Protein AF-A0A3M1HSE3-F1 (afdb_monomer)

Solvent-accessible surface area (backbone atoms only — not comparable to full-atom values): 11347 Å² total; per-residue (Å²): 132,64,70,66,58,54,51,48,32,52,45,25,21,43,45,13,26,46,19,7,50,55,23,31,58,69,16,86,52,44,56,73,68,50,40,48,52,22,49,47,36,32,50,50,32,61,72,69,34,76,82,65,44,34,57,66,69,61,21,48,49,47,38,51,50,39,51,53,54,32,53,53,40,46,75,74,67,47,58,66,67,35,42,50,51,38,38,52,30,42,40,47,23,20,49,42,31,24,44,92,43,76,68,41,46,51,48,24,43,51,47,14,48,51,30,38,55,49,19,67,75,60,34,91,56,78,72,45,48,57,29,49,45,47,21,54,55,22,43,53,51,21,50,46,44,48,49,57,62,66,23,78,82,56,80,68,84,79,71,65,92,38,76,63,56,56,49,50,48,52,47,52,42,52,52,60,70,66,40,82,78,73,58,94,67,73,84,85,63,98,58,81,77,72,77,78,69,86,83,75,89,79,77,77,78,86,78,131

Mean predicted aligned error: 11.45 Å

pLDDT: mean 78.24, std 18.68, range [37.59, 97.56]

Radius of gyration: 20.2 Å; Cα contacts (8 Å, |Δi|>4): 233; chains: 1; bounding box: 47×35×69 Å

Secondary structure (DSSP, 8-state):
--HHHHHHHHHHHHHHHHHHHHHHHTSTTS-HHHHHHHHHHHHHHHHHGGGG-B-HHHHHHHHHHHHHHHHHHHHTT--HHHHHHHHHHHHHHHHHHB---HHHHHHHHHHHHHHHHHHHHH---GGGHHHHHHHHHHHHHHHHHHHHHHTTSS--------HHHHHHHHHHHHHHHHSTT-----S--SS------TT---------

Foldseek 3Di:
DDPVLLLLLLLLLLLLLLLLLVLLVQFPLEDPVLSVLLNCLSVVCNVVPQVLADEPVVLVVLLVVLVVVLVVCVVVPNDNLSSVSSSLSSNSSSLSRHGRDPVSSVVSLVSSVVSLVSSLVRDLDLCSLVSLLSNLVSSLSSVLSSLCVVCVVPDDDRDDCDVVSVVVSVVVSVCSVPPCSPDPDPDDDPDDPPPCPPDDDPPPDPDD

Structure (mmCIF, N/CA/C/O backbone):
data_AF-A0A3M1HSE3-F1
#
_entry.id   AF-A0A3M1HSE3-F1
#
loop_
_atom_site.group_PDB
_atom_site.id
_atom_site.type_symbol
_atom_site.label_atom_id
_atom_site.label_alt_id
_atom_site.label_comp_id
_atom_site.label_asym_id
_atom_site.label_entity_id
_atom_site.label_seq_id
_atom_site.pdbx_PDB_ins_code
_atom_site.Cartn_x
_atom_site.Cartn_y
_atom_site.Cartn_z
_atom_site.occupancy
_atom_site.B_iso_or_equiv
_atom_site.auth_seq_id
_atom_site.auth_comp_id
_atom_site.auth_asym_id
_atom_site.auth_atom_id
_atom_site.pdbx_PDB_model_num
ATOM 1 N N . MET A 1 1 ? 19.161 -0.015 -19.563 1.00 59.91 1 MET A N 1
ATOM 2 C CA . MET A 1 1 ? 17.862 -0.631 -19.191 1.00 59.91 1 MET A CA 1
ATOM 3 C C . MET A 1 1 ? 16.743 -0.009 -20.017 1.00 59.91 1 MET A C 1
ATOM 5 O O . MET A 1 1 ? 16.750 1.201 -20.200 1.00 59.91 1 MET A O 1
ATOM 9 N N . ASN A 1 2 ? 15.810 -0.807 -20.547 1.00 73.06 2 ASN A N 1
ATOM 10 C CA . ASN A 1 2 ? 14.717 -0.306 -21.389 1.00 73.06 2 ASN A CA 1
ATOM 11 C C . ASN A 1 2 ? 13.737 0.543 -20.552 1.00 73.06 2 ASN A C 1
ATOM 13 O O . ASN A 1 2 ? 13.121 0.030 -19.618 1.00 73.06 2 ASN A O 1
ATOM 17 N N . ALA A 1 3 ? 13.571 1.826 -20.893 1.00 73.12 3 ALA A N 1
ATOM 18 C CA . ALA A 1 3 ? 12.703 2.765 -20.171 1.00 73.12 3 ALA A CA 1
ATOM 19 C C . ALA A 1 3 ? 11.247 2.274 -20.046 1.00 73.12 3 ALA A C 1
ATOM 21 O O . ALA A 1 3 ? 10.577 2.540 -19.049 1.00 73.12 3 ALA A O 1
ATOM 22 N N . ARG A 1 4 ? 10.768 1.487 -21.020 1.00 77.94 4 ARG A N 1
ATOM 23 C CA . ARG A 1 4 ? 9.426 0.886 -20.977 1.00 77.94 4 ARG A CA 1
ATOM 24 C C . ARG A 1 4 ? 9.302 -0.212 -19.920 1.00 77.94 4 ARG A C 1
ATOM 26 O O . ARG A 1 4 ? 8.278 -0.282 -19.247 1.00 77.94 4 ARG A O 1
ATOM 33 N N . ALA A 1 5 ? 10.333 -1.042 -19.756 1.00 76.44 5 ALA A N 1
ATOM 34 C CA . ALA A 1 5 ? 10.350 -2.100 -18.744 1.00 76.44 5 ALA A CA 1
ATOM 35 C C . ALA A 1 5 ? 10.376 -1.501 -17.330 1.00 76.44 5 ALA A C 1
ATOM 37 O O . ALA A 1 5 ? 9.592 -1.897 -16.472 1.00 76.44 5 ALA A O 1
ATOM 38 N N . LEU A 1 6 ? 11.193 -0.463 -17.131 1.00 78.00 6 LEU A N 1
ATOM 39 C CA . LEU A 1 6 ? 11.246 0.323 -15.896 1.00 78.00 6 LEU A CA 1
ATOM 40 C C . LEU A 1 6 ? 9.884 0.895 -15.495 1.00 78.00 6 LEU A C 1
ATOM 42 O O . LEU A 1 6 ? 9.433 0.737 -14.362 1.00 78.00 6 LEU A O 1
ATOM 46 N N . GLN A 1 7 ? 9.197 1.521 -16.447 1.00 82.81 7 GLN A N 1
ATOM 47 C CA . GLN A 1 7 ? 7.880 2.096 -16.207 1.00 82.81 7 GLN A CA 1
ATOM 48 C C . GLN A 1 7 ? 6.813 1.021 -15.939 1.00 82.81 7 GLN A C 1
ATOM 50 O O . GLN A 1 7 ? 5.901 1.234 -15.138 1.00 82.81 7 GLN A O 1
ATOM 55 N N . ALA A 1 8 ? 6.918 -0.144 -16.584 1.00 84.69 8 ALA A N 1
ATOM 56 C CA . ALA A 1 8 ? 6.041 -1.280 -16.318 1.00 84.69 8 ALA A CA 1
ATOM 57 C C . ALA A 1 8 ? 6.244 -1.845 -14.899 1.00 84.69 8 ALA A C 1
ATOM 59 O O . ALA A 1 8 ? 5.258 -2.156 -14.225 1.00 84.69 8 ALA A O 1
ATOM 60 N N . ALA A 1 9 ? 7.489 -1.930 -14.418 1.00 84.56 9 ALA A N 1
ATOM 61 C CA . ALA A 1 9 ? 7.798 -2.354 -13.049 1.00 84.56 9 ALA A CA 1
ATOM 62 C C . ALA A 1 9 ? 7.220 -1.375 -12.025 1.00 84.56 9 ALA A C 1
ATOM 64 O O . ALA A 1 9 ? 6.533 -1.769 -11.083 1.00 84.56 9 ALA A O 1
ATOM 65 N N . GLU A 1 10 ? 7.410 -0.077 -12.257 1.00 87.88 10 GLU A N 1
ATOM 66 C CA . GLU A 1 10 ? 6.857 0.957 -11.390 1.00 87.88 10 GLU A CA 1
ATOM 67 C C . GLU A 1 10 ? 5.325 0.883 -11.312 1.00 87.88 10 GLU A C 1
ATOM 69 O O . GLU A 1 10 ? 4.766 0.826 -10.220 1.00 87.88 10 GLU A O 1
ATOM 74 N N . ARG A 1 11 ? 4.629 0.803 -12.450 1.00 90.06 11 ARG A N 1
ATOM 75 C CA . ARG A 1 11 ? 3.158 0.725 -12.465 1.00 90.06 11 ARG A CA 1
ATOM 76 C C . ARG A 1 11 ? 2.618 -0.553 -11.831 1.00 90.06 11 ARG A C 1
ATOM 78 O O . ARG A 1 11 ? 1.623 -0.501 -11.116 1.00 90.06 11 ARG A O 1
ATOM 85 N N . SER A 1 12 ? 3.245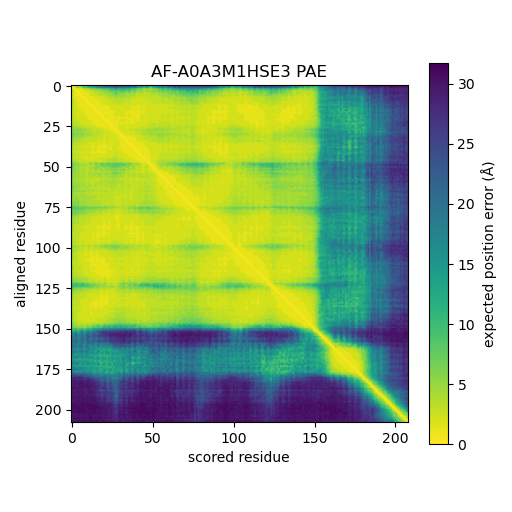 -1.696 -12.098 1.00 91.00 12 SER A N 1
ATOM 86 C CA . SER A 1 12 ? 2.790 -2.987 -11.561 1.00 91.00 12 SER A CA 1
ATOM 87 C C . SER A 1 12 ? 2.973 -3.080 -10.044 1.00 91.00 12 SER A C 1
ATOM 89 O O . SER A 1 12 ? 2.067 -3.535 -9.348 1.00 91.00 12 SER A O 1
ATOM 91 N N . THR A 1 13 ? 4.090 -2.572 -9.519 1.00 94.19 13 THR A N 1
ATOM 92 C CA . THR A 1 13 ? 4.356 -2.525 -8.071 1.00 94.19 13 THR A CA 1
ATOM 93 C C . THR A 1 13 ? 3.444 -1.530 -7.350 1.00 94.19 13 THR A C 1
ATOM 95 O O . THR A 1 13 ? 2.930 -1.842 -6.278 1.00 94.19 13 THR A O 1
ATOM 98 N N . LEU A 1 14 ? 3.152 -0.375 -7.962 1.00 94.62 14 LEU A N 1
ATOM 99 C CA . LEU A 1 14 ? 2.167 0.581 -7.441 1.00 94.62 14 LEU A CA 1
ATOM 100 C C . LEU A 1 14 ? 0.742 0.022 -7.461 1.00 94.62 14 LEU A C 1
ATOM 102 O O . LEU A 1 14 ? -0.006 0.257 -6.520 1.00 94.62 14 LEU A O 1
ATOM 106 N N . ALA A 1 15 ? 0.367 -0.749 -8.485 1.00 94.75 15 ALA A N 1
ATOM 107 C CA . ALA A 1 15 ? -0.943 -1.397 -8.536 1.00 94.75 15 ALA A CA 1
ATOM 108 C C . ALA A 1 15 ? -1.125 -2.418 -7.400 1.00 94.75 15 ALA A C 1
ATOM 110 O O . ALA A 1 15 ? -2.192 -2.471 -6.789 1.00 94.75 15 ALA A O 1
ATOM 111 N N . ALA A 1 16 ? -0.080 -3.190 -7.080 1.00 96.38 16 ALA A N 1
ATOM 112 C CA . ALA A 1 16 ? -0.101 -4.098 -5.936 1.00 96.38 16 ALA A CA 1
ATOM 113 C C . ALA A 1 16 ? -0.232 -3.321 -4.616 1.00 96.38 16 ALA A C 1
ATOM 115 O O . ALA A 1 16 ? -1.082 -3.645 -3.791 1.00 96.38 16 ALA A O 1
ATOM 116 N N . LEU A 1 17 ? 0.535 -2.243 -4.440 1.00 97.56 17 LEU A N 1
ATOM 117 C CA . LEU A 1 17 ? 0.421 -1.390 -3.258 1.00 97.56 17 LEU A CA 1
ATOM 118 C C . LEU A 1 17 ? -0.981 -0.771 -3.120 1.00 97.56 17 LEU A C 1
ATOM 120 O O . LEU A 1 17 ? -1.554 -0.799 -2.035 1.00 97.56 17 LEU A O 1
ATOM 124 N N . PHE A 1 18 ? -1.563 -0.278 -4.218 1.00 96.56 18 PHE A N 1
ATOM 125 C CA . PHE A 1 18 ? -2.908 0.303 -4.236 1.00 96.56 18 PHE A CA 1
ATOM 126 C C . PHE A 1 18 ? -3.979 -0.708 -3.821 1.00 96.56 18 PHE A C 1
ATOM 128 O O . PHE A 1 18 ? -4.872 -0.375 -3.047 1.00 96.56 18 PHE A O 1
ATOM 135 N N . ALA A 1 19 ? -3.873 -1.954 -4.290 1.00 96.38 19 ALA A N 1
ATOM 136 C CA . ALA A 1 19 ? -4.768 -3.024 -3.868 1.00 96.38 19 ALA A CA 1
ATOM 137 C C . ALA A 1 19 ? -4.650 -3.306 -2.359 1.00 96.38 19 ALA A C 1
ATOM 139 O O . ALA A 1 19 ? -5.665 -3.511 -1.701 1.00 96.38 19 ALA A O 1
ATOM 140 N N . GLY A 1 20 ? -3.441 -3.233 -1.792 1.00 96.75 20 GLY A N 1
ATOM 141 C CA . GLY A 1 20 ? -3.234 -3.299 -0.344 1.00 96.75 20 GLY A CA 1
ATOM 142 C C . GLY A 1 20 ? -3.873 -2.127 0.407 1.00 96.75 20 GLY A C 1
ATOM 143 O O . GLY A 1 20 ? -4.569 -2.344 1.396 1.00 96.75 20 GLY A O 1
ATOM 144 N N . VAL A 1 21 ? -3.716 -0.893 -0.086 1.00 96.56 21 VAL A N 1
ATOM 145 C CA . VAL A 1 21 ? -4.378 0.294 0.493 1.00 96.56 21 VAL A CA 1
ATOM 146 C C . VAL A 1 21 ? -5.897 0.129 0.464 1.00 96.56 21 VAL A C 1
ATOM 148 O O . VAL A 1 21 ? -6.551 0.352 1.478 1.00 96.56 21 VAL A O 1
ATOM 151 N N . ALA A 1 22 ? -6.455 -0.323 -0.660 1.00 95.12 22 ALA A N 1
ATOM 152 C CA . ALA A 1 22 ? -7.882 -0.596 -0.792 1.00 95.12 22 ALA A CA 1
ATOM 153 C C . ALA A 1 22 ? -8.354 -1.708 0.160 1.00 95.12 22 ALA A C 1
ATOM 155 O O . ALA A 1 22 ? -9.438 -1.598 0.725 1.00 95.12 22 ALA A O 1
ATOM 156 N N . ALA A 1 23 ? -7.544 -2.751 0.374 1.00 95.25 23 ALA A N 1
ATOM 157 C CA . ALA A 1 23 ? -7.836 -3.809 1.338 1.00 95.25 23 ALA A CA 1
ATOM 158 C C . ALA A 1 23 ? -7.930 -3.252 2.764 1.00 95.25 23 ALA A C 1
ATOM 160 O O . ALA A 1 23 ? -8.918 -3.485 3.457 1.00 95.25 23 ALA A O 1
ATOM 161 N N . LEU A 1 24 ? -6.934 -2.468 3.186 1.00 94.12 24 LEU A N 1
ATOM 162 C CA . LEU A 1 24 ? -6.913 -1.899 4.530 1.00 94.12 24 LEU A CA 1
ATOM 163 C C . LEU A 1 24 ? -7.952 -0.786 4.720 1.00 94.12 24 LEU A C 1
ATOM 165 O O . LEU A 1 24 ? -8.452 -0.631 5.826 1.00 94.12 24 LEU A O 1
ATOM 169 N N . ALA A 1 25 ? -8.348 -0.070 3.665 1.00 91.25 25 ALA A N 1
ATOM 170 C CA . ALA A 1 25 ? -9.426 0.923 3.712 1.00 91.25 25 ALA A CA 1
ATOM 171 C C . ALA A 1 25 ? -10.800 0.326 4.073 1.00 91.25 25 ALA A C 1
ATOM 173 O O . ALA A 1 25 ? -11.679 1.053 4.528 1.00 91.25 25 ALA A O 1
ATOM 174 N N . LEU A 1 26 ? -10.989 -0.989 3.898 1.00 88.06 26 LEU A N 1
ATOM 175 C CA . LEU A 1 26 ? -12.192 -1.699 4.348 1.00 88.06 26 LEU A CA 1
ATOM 176 C C . LEU A 1 26 ? -12.200 -1.961 5.864 1.00 88.06 26 LEU A C 1
ATOM 178 O O . LEU A 1 26 ? -13.216 -2.405 6.400 1.00 88.06 26 LEU A O 1
ATOM 182 N N . SER A 1 27 ? -11.086 -1.697 6.550 1.00 86.38 27 SER A N 1
ATOM 183 C CA . SER A 1 27 ? -10.953 -1.879 7.990 1.00 86.38 27 SER A CA 1
ATOM 184 C C . SER A 1 27 ? -11.622 -0.753 8.774 1.00 86.38 27 SER A C 1
ATOM 186 O O . SER A 1 27 ? -11.382 0.418 8.479 1.00 86.38 27 SER A O 1
ATOM 188 N N . PRO A 1 28 ? -12.381 -1.065 9.842 1.00 85.31 28 PRO A N 1
ATOM 189 C CA . PRO A 1 28 ? -12.950 -0.042 10.719 1.00 85.31 28 PRO A CA 1
ATOM 190 C C . PRO A 1 28 ? -11.885 0.665 11.576 1.00 85.31 28 PRO A C 1
ATOM 192 O O . PRO A 1 28 ? -12.193 1.637 12.260 1.00 85.31 28 PRO A O 1
ATOM 195 N N . PHE A 1 29 ? -10.639 0.180 11.566 1.00 88.44 29 PHE A N 1
ATOM 196 C CA . PHE A 1 29 ? -9.541 0.702 12.383 1.00 88.44 29 PHE A CA 1
ATOM 197 C C . PHE A 1 29 ? -8.711 1.790 11.693 1.00 88.44 29 PHE A C 1
ATOM 199 O O . PHE A 1 29 ? -7.724 2.241 12.268 1.00 88.44 29 PHE A O 1
ATOM 206 N N . VAL A 1 30 ? -9.075 2.205 10.477 1.00 86.44 30 VAL A N 1
ATOM 207 C CA . VAL A 1 30 ? -8.390 3.289 9.762 1.00 86.44 30 VAL A CA 1
ATOM 208 C C . VAL A 1 30 ? -9.336 4.447 9.487 1.00 86.44 30 VAL A C 1
ATOM 210 O O . VAL A 1 30 ? -10.504 4.265 9.150 1.00 86.44 30 VAL A O 1
ATOM 213 N N . SER A 1 31 ? -8.827 5.670 9.620 1.00 83.12 31 SER A N 1
ATOM 214 C CA . SER A 1 31 ? -9.613 6.868 9.339 1.00 83.12 31 SER A CA 1
ATOM 215 C C . SER A 1 31 ? -9.758 7.104 7.827 1.00 83.12 31 SER A C 1
ATOM 217 O O . SER A 1 31 ? -8.806 6.842 7.080 1.00 83.12 31 SER A O 1
ATOM 219 N N . PRO A 1 32 ? -10.884 7.683 7.355 1.00 79.94 32 PRO A N 1
ATOM 220 C CA . PRO A 1 32 ? -11.053 8.065 5.954 1.00 79.94 32 PRO A CA 1
ATOM 221 C C . PRO A 1 32 ? -9.929 8.945 5.409 1.00 79.94 32 PRO A C 1
ATOM 223 O O . PRO A 1 32 ? -9.475 8.757 4.285 1.00 79.94 32 PRO A O 1
ATOM 226 N N . ALA A 1 33 ? -9.433 9.865 6.237 1.00 81.12 33 ALA A N 1
ATOM 227 C CA . ALA A 1 33 ? -8.324 10.736 5.880 1.00 81.12 33 ALA A CA 1
ATOM 228 C C . ALA A 1 33 ? -7.034 9.944 5.607 1.00 81.12 33 ALA A C 1
ATOM 230 O O . ALA A 1 33 ? -6.381 10.173 4.592 1.00 81.12 33 ALA A O 1
ATOM 231 N N . SER A 1 34 ? -6.684 8.989 6.478 1.00 84.00 34 SER A N 1
ATOM 232 C CA . SER A 1 34 ? -5.435 8.226 6.358 1.00 84.00 34 SER A CA 1
ATOM 233 C C . SER A 1 34 ? -5.370 7.387 5.079 1.00 84.00 34 SER A C 1
ATOM 235 O O . SER A 1 34 ? -4.379 7.453 4.347 1.00 84.00 34 SER A O 1
ATOM 237 N N . TRP A 1 35 ? -6.434 6.642 4.751 1.00 86.62 35 TRP A N 1
ATOM 238 C CA . TRP A 1 35 ? -6.417 5.810 3.547 1.00 86.62 35 TRP A CA 1
ATO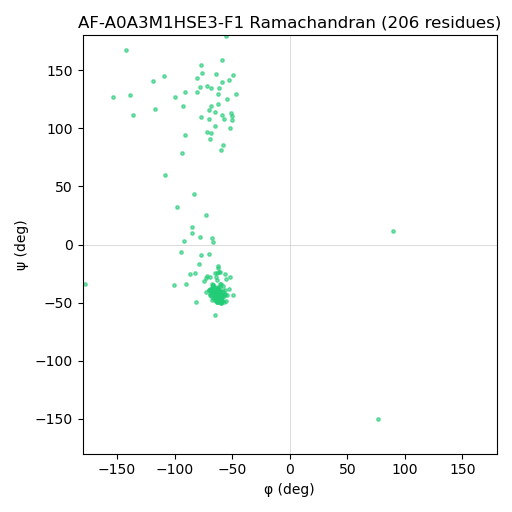M 239 C C . TRP A 1 35 ? -6.563 6.652 2.282 1.00 86.62 35 TRP A C 1
ATOM 241 O O . TRP A 1 35 ? -5.965 6.307 1.264 1.00 86.62 35 TRP A O 1
ATOM 251 N N . PHE A 1 36 ? -7.282 7.780 2.336 1.00 82.94 36 PHE A N 1
ATOM 252 C CA . PHE A 1 36 ? -7.391 8.697 1.204 1.00 82.94 36 PHE A CA 1
ATOM 253 C C . PHE A 1 36 ? -6.036 9.318 0.847 1.00 82.94 36 PHE A C 1
ATOM 255 O O . PHE A 1 36 ? -5.673 9.346 -0.326 1.00 82.94 36 PHE A O 1
ATOM 262 N N . VAL A 1 37 ? -5.241 9.732 1.842 1.00 88.50 37 VAL A N 1
ATOM 263 C CA . VAL A 1 37 ? -3.872 10.235 1.626 1.00 88.50 37 VAL A CA 1
ATOM 264 C C . VAL A 1 37 ? -2.986 9.168 0.983 1.00 88.50 37 VAL A C 1
ATOM 266 O O . VAL A 1 37 ? -2.307 9.451 -0.005 1.00 88.50 37 VAL A O 1
ATOM 269 N N . ALA A 1 38 ? -3.025 7.929 1.481 1.00 93.00 38 ALA A N 1
ATOM 270 C CA . ALA A 1 38 ? -2.258 6.829 0.898 1.00 93.00 38 ALA A CA 1
ATOM 271 C C . ALA A 1 38 ? -2.696 6.520 -0.546 1.00 93.00 38 ALA A C 1
ATOM 273 O O . ALA A 1 38 ? -1.858 6.373 -1.438 1.00 93.00 38 ALA A O 1
ATOM 274 N N . ALA A 1 39 ? -4.006 6.482 -0.801 1.00 91.19 39 ALA A N 1
ATOM 275 C CA . ALA A 1 39 ? -4.564 6.257 -2.130 1.00 91.19 39 ALA A CA 1
ATOM 276 C C . ALA A 1 39 ? -4.177 7.377 -3.107 1.00 91.19 39 ALA A C 1
ATOM 278 O O . ALA A 1 39 ? -3.798 7.088 -4.243 1.00 91.19 39 ALA A O 1
ATOM 279 N N . LEU A 1 40 ? -4.211 8.638 -2.664 1.00 91.38 40 LEU A N 1
ATOM 280 C CA . LEU A 1 40 ? -3.756 9.781 -3.451 1.00 91.38 40 LEU A CA 1
ATOM 281 C C . LEU A 1 40 ? -2.264 9.699 -3.759 1.00 91.38 40 LEU A C 1
ATOM 283 O O . LEU A 1 40 ? -1.890 9.902 -4.909 1.00 91.38 40 LEU A O 1
ATOM 287 N N . ALA A 1 41 ? -1.416 9.369 -2.783 1.00 93.12 41 ALA A N 1
ATOM 288 C CA . ALA A 1 41 ? 0.024 9.240 -3.002 1.00 93.12 41 ALA A CA 1
ATOM 289 C C . ALA A 1 41 ? 0.336 8.173 -4.066 1.00 93.12 41 ALA A C 1
ATOM 291 O O . ALA A 1 41 ? 1.052 8.442 -5.034 1.00 93.12 41 ALA A O 1
ATOM 292 N N . VAL A 1 42 ? -0.265 6.985 -3.941 1.00 93.56 42 VAL A N 1
ATOM 293 C CA . VAL A 1 42 ? -0.089 5.885 -4.902 1.00 93.56 42 VAL A CA 1
ATOM 294 C C . VAL A 1 42 ? -0.681 6.234 -6.272 1.00 93.56 42 VAL A C 1
ATOM 296 O O . VAL A 1 42 ? -0.031 6.018 -7.296 1.00 93.56 42 VAL A O 1
ATOM 299 N N . GLY A 1 43 ? -1.891 6.797 -6.309 1.00 87.12 43 GLY A N 1
ATOM 300 C CA . GLY A 1 43 ? -2.582 7.182 -7.540 1.00 87.12 43 GLY A CA 1
ATOM 301 C C . GLY A 1 43 ? -1.856 8.295 -8.296 1.00 87.12 43 GLY A C 1
ATOM 302 O O . GLY A 1 43 ? -1.594 8.161 -9.491 1.00 87.12 43 GLY A O 1
ATOM 303 N N . ALA A 1 44 ? -1.447 9.357 -7.599 1.00 87.44 44 ALA A N 1
ATOM 304 C CA . ALA A 1 44 ? -0.661 10.444 -8.171 1.00 87.44 44 ALA A CA 1
ATOM 305 C C . ALA A 1 44 ? 0.668 9.921 -8.726 1.00 87.44 44 ALA A C 1
ATOM 307 O O . ALA A 1 44 ? 1.021 10.233 -9.866 1.00 87.44 44 ALA A O 1
ATOM 308 N N . ARG A 1 45 ? 1.366 9.053 -7.978 1.00 89.00 45 ARG A N 1
ATOM 309 C CA . ARG A 1 45 ? 2.595 8.403 -8.449 1.00 89.00 45 ARG A CA 1
ATOM 310 C C . ARG A 1 45 ? 2.357 7.564 -9.706 1.00 89.00 45 ARG A C 1
ATOM 312 O O . ARG A 1 45 ? 3.149 7.638 -10.641 1.00 89.00 45 ARG A O 1
ATOM 319 N N . ALA A 1 46 ? 1.272 6.796 -9.762 1.00 85.69 46 ALA A N 1
ATOM 320 C CA . ALA A 1 46 ? 0.949 5.963 -10.919 1.00 85.69 46 ALA A CA 1
ATOM 321 C C . ALA A 1 46 ? 0.605 6.789 -12.176 1.00 85.69 46 ALA A C 1
ATOM 323 O O . ALA A 1 46 ? 0.945 6.375 -13.289 1.00 85.69 46 ALA A O 1
ATOM 324 N N . LEU A 1 47 ? -0.041 7.949 -12.001 1.00 82.69 47 LEU A N 1
ATOM 325 C CA . LEU A 1 47 ? -0.468 8.839 -13.085 1.00 82.69 47 LEU A CA 1
ATOM 326 C C . LEU A 1 47 ? 0.664 9.736 -13.603 1.00 82.69 47 LEU A C 1
ATOM 328 O O . LEU A 1 47 ? 0.888 9.810 -14.810 1.00 82.69 47 LEU A O 1
ATOM 332 N N . VAL A 1 48 ? 1.384 10.410 -12.704 1.00 82.31 48 VAL A N 1
ATOM 333 C CA . VAL A 1 48 ? 2.430 11.389 -13.055 1.00 82.31 48 VAL A CA 1
ATOM 334 C C . VAL A 1 48 ? 3.788 10.713 -13.276 1.00 82.31 48 VAL A C 1
ATOM 336 O O . VAL A 1 48 ? 4.627 11.209 -14.032 1.00 82.31 48 VAL A O 1
ATOM 339 N N . GLY A 1 49 ? 4.002 9.547 -12.664 1.00 76.19 49 GLY A N 1
ATOM 340 C CA . GLY A 1 49 ? 5.215 8.754 -12.817 1.00 76.19 49 GLY A CA 1
ATOM 341 C C . GLY A 1 49 ? 6.411 9.305 -12.025 1.00 76.19 49 GLY A C 1
ATOM 342 O O . GLY A 1 49 ? 6.225 9.943 -10.984 1.00 76.19 49 GLY A O 1
ATOM 343 N N . PRO A 1 50 ? 7.651 9.090 -12.515 1.00 75.75 50 PRO A N 1
ATOM 344 C CA . PRO A 1 50 ? 8.884 9.322 -11.762 1.00 75.75 50 PRO A CA 1
ATOM 345 C C . PRO A 1 50 ? 9.082 10.725 -11.187 1.00 75.75 50 PRO A C 1
ATOM 347 O O . PRO A 1 50 ? 9.776 10.871 -10.186 1.00 75.75 50 PRO A O 1
ATOM 350 N N . ARG A 1 51 ? 8.453 11.742 -11.787 1.00 81.12 51 ARG A N 1
ATOM 351 C CA . ARG A 1 51 ? 8.610 13.161 -11.427 1.00 81.12 51 ARG A CA 1
ATOM 352 C C . ARG A 1 51 ? 8.140 13.506 -10.015 1.00 81.12 51 ARG A C 1
ATOM 354 O O . ARG A 1 51 ? 8.622 14.477 -9.456 1.00 81.12 51 ARG A O 1
ATOM 361 N N . LEU A 1 52 ? 7.226 12.723 -9.441 1.00 83.75 52 LEU A N 1
ATOM 362 C CA . LEU A 1 52 ? 6.783 12.888 -8.047 1.00 83.75 52 LEU A CA 1
ATOM 363 C C . LEU A 1 52 ? 7.702 12.177 -7.043 1.00 83.75 52 LEU A C 1
ATOM 365 O O . LEU A 1 52 ? 7.282 11.868 -5.934 1.00 83.75 52 LEU A O 1
ATOM 369 N N . GLY A 1 53 ? 8.896 11.780 -7.479 1.00 85.75 53 GLY A N 1
ATOM 370 C CA . GLY A 1 53 ? 9.773 10.904 -6.714 1.00 85.75 53 GLY A CA 1
ATOM 371 C C . GLY A 1 53 ? 10.495 11.731 -5.690 1.00 85.75 53 GLY A C 1
ATOM 372 O O . GLY A 1 53 ? 11.034 12.779 -6.036 1.00 85.75 53 GLY A O 1
ATOM 373 N N . VAL A 1 54 ? 10.494 11.264 -4.453 1.00 89.94 54 VAL A N 1
ATOM 374 C CA . VAL A 1 54 ? 11.318 11.851 -3.408 1.00 89.94 54 VAL A CA 1
ATOM 375 C C . VAL A 1 54 ? 12.445 10.889 -3.069 1.00 89.94 54 VAL A C 1
ATOM 377 O O . VAL A 1 54 ? 12.268 9.668 -3.094 1.00 89.94 54 VAL A O 1
ATOM 380 N N . GLY A 1 55 ? 13.609 11.443 -2.743 1.00 85.94 55 GLY A N 1
ATOM 381 C CA . GLY A 1 55 ? 14.747 10.643 -2.315 1.00 85.94 55 GLY A CA 1
ATOM 382 C C . GLY A 1 55 ? 14.430 9.817 -1.064 1.00 85.94 55 GLY A C 1
ATOM 383 O O . GLY A 1 55 ? 13.540 10.154 -0.277 1.00 85.94 55 GLY A O 1
ATOM 384 N N . GLU A 1 56 ? 15.207 8.756 -0.857 1.00 87.00 56 GLU A N 1
ATOM 385 C CA . GLU A 1 56 ? 15.064 7.813 0.263 1.00 87.00 56 GLU A CA 1
ATOM 386 C C . GLU A 1 56 ? 14.955 8.512 1.625 1.00 87.00 56 GLU A C 1
ATOM 388 O O . GLU A 1 56 ? 14.086 8.177 2.426 1.00 87.00 56 GLU A O 1
ATOM 393 N N . TYR A 1 57 ? 15.785 9.530 1.871 1.00 90.06 57 TYR A N 1
ATOM 394 C CA . TYR A 1 57 ? 15.749 10.285 3.123 1.00 90.06 57 TYR A CA 1
ATOM 395 C C . TYR A 1 57 ? 14.407 10.986 3.347 1.00 90.06 57 TYR A C 1
ATOM 397 O O . TYR A 1 57 ? 13.854 10.906 4.440 1.00 90.06 57 TYR A O 1
ATOM 405 N N . ALA A 1 58 ? 13.850 11.631 2.320 1.00 90.06 58 ALA A N 1
ATOM 406 C CA . ALA A 1 58 ? 12.572 12.329 2.431 1.00 90.06 58 ALA A CA 1
ATOM 407 C C . ALA A 1 58 ? 11.408 11.348 2.651 1.00 90.06 58 ALA A C 1
ATOM 409 O O . ALA A 1 58 ? 10.555 11.593 3.504 1.00 90.06 58 ALA A O 1
ATOM 410 N N . ALA A 1 59 ? 11.405 10.210 1.949 1.00 90.12 59 ALA A N 1
ATOM 411 C CA . ALA A 1 59 ? 10.427 9.146 2.180 1.00 90.12 59 ALA A CA 1
ATOM 412 C C . ALA A 1 59 ? 10.552 8.552 3.596 1.00 90.12 59 ALA A C 1
ATOM 414 O O . ALA A 1 59 ? 9.552 8.370 4.287 1.00 90.12 59 ALA A O 1
ATOM 415 N N . SER A 1 60 ? 11.778 8.318 4.069 1.00 89.56 60 SER A N 1
ATOM 416 C CA . SER A 1 60 ? 12.048 7.826 5.423 1.00 89.56 60 SER A CA 1
ATOM 417 C C . SER A 1 60 ? 11.554 8.800 6.497 1.00 89.56 60 SER A C 1
ATOM 419 O O . SER A 1 60 ? 10.928 8.379 7.469 1.00 89.56 60 SER A O 1
ATOM 421 N N . MET A 1 61 ? 11.737 10.111 6.297 1.00 93.31 61 MET A N 1
ATOM 422 C CA . MET A 1 61 ? 11.216 11.132 7.215 1.00 93.31 61 MET A CA 1
ATOM 423 C C . MET A 1 61 ? 9.689 11.096 7.336 1.00 93.31 61 MET A C 1
ATOM 425 O O . MET A 1 61 ? 9.175 11.307 8.433 1.00 93.31 61 MET A O 1
ATOM 429 N N . LEU A 1 62 ? 8.954 10.768 6.265 1.00 90.19 62 LEU A N 1
ATOM 430 C CA . LEU A 1 62 ? 7.503 10.551 6.353 1.00 90.19 62 LEU A CA 1
ATOM 431 C C . LEU A 1 62 ? 7.166 9.358 7.260 1.00 90.19 62 LEU A C 1
ATOM 433 O O . LEU A 1 62 ? 6.254 9.451 8.080 1.00 90.19 62 LEU A O 1
ATOM 437 N N . GLY A 1 63 ? 7.926 8.263 7.156 1.00 88.81 63 GLY A N 1
ATOM 438 C CA . GLY A 1 63 ? 7.780 7.096 8.030 1.00 88.81 63 GLY A CA 1
ATOM 439 C C . GLY A 1 63 ? 8.071 7.416 9.500 1.00 88.81 63 GLY A C 1
ATOM 440 O O . GLY A 1 63 ? 7.279 7.070 10.376 1.00 88.81 63 GLY A O 1
ATOM 441 N N . TRP A 1 64 ? 9.162 8.135 9.777 1.00 92.69 64 TRP A N 1
ATOM 442 C CA . TRP A 1 64 ? 9.516 8.568 11.133 1.00 92.69 64 TRP A CA 1
ATOM 443 C C . TRP A 1 64 ? 8.502 9.541 11.731 1.00 92.69 64 TRP A C 1
ATOM 445 O O . TRP A 1 64 ? 8.145 9.410 12.901 1.00 92.69 64 TRP A O 1
ATOM 455 N N . LEU A 1 65 ? 7.994 10.482 10.932 1.00 92.94 65 LEU A N 1
ATOM 456 C CA . LEU A 1 65 ? 6.943 11.397 11.364 1.00 92.94 65 LEU A CA 1
ATOM 457 C C . LEU A 1 65 ? 5.670 10.628 11.731 1.00 92.94 65 LEU A C 1
ATOM 459 O O . LEU A 1 65 ? 5.104 10.853 12.799 1.00 92.94 65 LEU A O 1
ATOM 463 N N . ALA A 1 66 ? 5.247 9.685 10.886 1.00 91.81 66 ALA A N 1
ATOM 464 C CA . ALA A 1 66 ? 4.085 8.847 11.160 1.00 91.81 66 ALA A CA 1
ATOM 465 C C . ALA A 1 66 ? 4.266 8.001 12.427 1.00 91.81 66 ALA A C 1
ATOM 467 O O . ALA A 1 66 ? 3.337 7.878 13.226 1.00 91.81 66 ALA A O 1
ATOM 468 N N . PHE A 1 67 ? 5.468 7.464 12.644 1.00 93.19 67 PHE A N 1
ATOM 469 C CA . PHE A 1 67 ? 5.811 6.742 13.864 1.00 93.19 67 PHE A CA 1
ATOM 470 C C . PHE A 1 67 ? 5.706 7.640 15.107 1.00 93.19 67 PHE A C 1
ATOM 472 O O . PHE A 1 67 ? 5.038 7.272 16.072 1.00 93.19 67 PHE A O 1
ATOM 479 N N . ALA A 1 68 ? 6.288 8.843 15.070 1.00 95.25 68 ALA A N 1
ATOM 480 C CA . ALA A 1 68 ? 6.232 9.800 16.176 1.00 95.25 68 ALA A CA 1
ATOM 481 C C . ALA A 1 68 ? 4.794 10.242 16.495 1.00 95.25 68 ALA A C 1
ATOM 483 O O . ALA A 1 68 ? 4.386 10.239 17.656 1.00 95.25 68 ALA A O 1
ATOM 484 N N . VAL A 1 69 ? 3.993 10.550 15.468 1.00 93.44 69 VAL A N 1
ATOM 485 C CA . VAL A 1 69 ? 2.559 10.846 15.622 1.00 93.44 69 VAL A CA 1
ATOM 486 C C . VAL A 1 69 ? 1.824 9.656 16.240 1.00 93.44 69 VAL A C 1
ATOM 488 O O . VAL A 1 69 ? 0.975 9.837 17.113 1.00 93.44 69 VAL A O 1
ATOM 491 N N . GLY A 1 70 ? 2.173 8.434 15.835 1.00 93.25 70 GLY A N 1
ATOM 492 C CA . GLY A 1 70 ? 1.646 7.212 16.428 1.00 93.25 70 GLY A CA 1
ATOM 493 C C . GLY A 1 70 ? 1.946 7.102 17.923 1.00 93.25 70 GLY A C 1
ATOM 494 O O . GLY A 1 70 ? 1.030 6.847 18.701 1.00 93.25 70 GLY A O 1
ATOM 495 N N . LEU A 1 71 ? 3.187 7.366 18.345 1.00 95.00 71 LEU A N 1
ATOM 496 C CA . LEU A 1 71 ? 3.569 7.359 19.763 1.00 95.00 71 LEU A CA 1
ATOM 497 C C . LEU A 1 71 ? 2.773 8.376 20.585 1.00 95.00 71 LEU A C 1
ATOM 499 O O . LEU A 1 71 ? 2.285 8.040 21.662 1.00 95.00 71 LEU A O 1
ATOM 503 N N . VAL A 1 72 ? 2.590 9.593 20.064 1.00 96.12 72 VAL A N 1
ATOM 504 C CA . VAL A 1 72 ? 1.760 10.612 20.724 1.00 96.12 72 VAL A CA 1
ATOM 505 C C . VAL A 1 72 ? 0.327 10.107 20.874 1.00 96.12 72 VAL A C 1
ATOM 507 O O . VAL A 1 72 ? -0.236 10.175 21.961 1.00 96.12 72 VAL A O 1
ATOM 510 N N . ARG A 1 73 ? -0.253 9.530 19.818 1.00 92.00 73 ARG A N 1
ATOM 511 C CA . ARG A 1 73 ? -1.624 9.003 19.861 1.00 92.00 73 ARG A CA 1
ATOM 512 C C . ARG A 1 73 ? -1.794 7.834 20.821 1.00 92.00 73 ARG A C 1
ATOM 514 O O . ARG A 1 73 ? -2.840 7.741 21.462 1.00 92.00 73 ARG A O 1
ATOM 521 N N . LEU A 1 74 ? -0.793 6.961 20.932 1.00 93.31 74 LEU A N 1
ATOM 522 C CA . LEU A 1 74 ? -0.767 5.908 21.950 1.00 93.31 74 LEU A CA 1
ATOM 523 C C . LEU A 1 74 ? -0.756 6.521 23.354 1.00 93.31 74 LEU A C 1
ATOM 525 O O . LEU A 1 74 ? -1.552 6.117 24.197 1.00 93.31 74 LEU A O 1
ATOM 529 N N . ALA A 1 75 ? 0.087 7.532 23.588 1.00 94.50 75 ALA A N 1
ATOM 530 C CA . ALA A 1 75 ? 0.176 8.220 24.875 1.00 94.50 75 ALA A CA 1
ATOM 531 C C . ALA A 1 75 ? -1.127 8.948 25.254 1.00 94.50 75 ALA A C 1
ATOM 533 O O . ALA A 1 75 ? -1.466 9.022 26.431 1.00 94.50 75 ALA A O 1
ATOM 534 N N . THR A 1 76 ? -1.896 9.431 24.274 1.00 93.81 76 THR A N 1
ATOM 535 C CA . THR A 1 76 ? -3.219 10.043 24.494 1.00 93.81 76 THR A CA 1
ATOM 536 C C . THR A 1 76 ? -4.365 9.024 24.574 1.00 93.81 76 THR A C 1
ATOM 538 O O . THR A 1 76 ? -5.528 9.419 24.535 1.00 93.81 76 THR A O 1
ATOM 541 N N . GLY A 1 77 ? -4.074 7.719 24.648 1.00 90.62 77 GLY A N 1
ATOM 542 C CA . GLY A 1 77 ? -5.074 6.666 24.863 1.00 90.62 77 GLY A CA 1
ATOM 543 C C . GLY A 1 77 ? -5.708 6.073 23.600 1.00 90.62 77 GLY A C 1
ATOM 544 O O . GLY A 1 77 ? -6.690 5.340 23.698 1.00 90.62 77 GLY A O 1
ATOM 545 N N . THR A 1 78 ? -5.172 6.348 22.406 1.00 89.38 78 THR A N 1
ATOM 546 C CA . THR A 1 78 ? -5.641 5.683 21.177 1.00 89.38 78 THR A CA 1
ATOM 547 C C 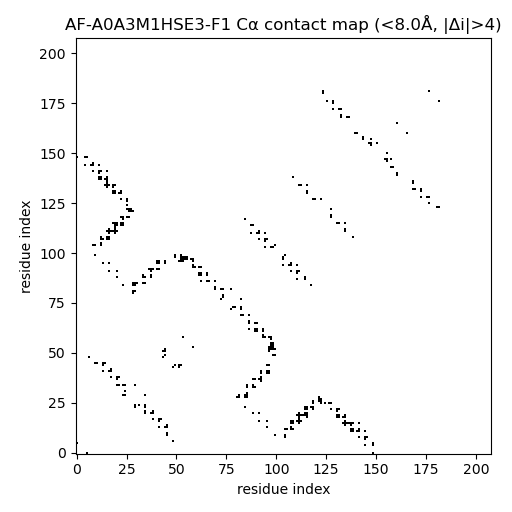. THR A 1 78 ? -5.247 4.206 21.207 1.00 89.38 78 THR A C 1
ATOM 549 O O . THR A 1 78 ? -4.102 3.868 21.500 1.00 89.38 78 THR A O 1
ATOM 552 N N . GLY A 1 79 ? -6.175 3.312 20.857 1.00 89.88 79 GLY A N 1
ATOM 553 C CA . GLY A 1 79 ? -5.901 1.875 20.810 1.00 89.88 79 GLY A CA 1
ATOM 554 C C . GLY A 1 79 ? -4.767 1.516 19.842 1.00 89.88 79 GLY A C 1
ATOM 555 O O . GLY A 1 79 ? -4.697 2.044 18.729 1.00 89.88 79 GLY A O 1
ATOM 556 N N . TRP A 1 80 ? -3.909 0.570 20.242 1.00 91.25 80 TRP A N 1
ATOM 557 C CA . TRP A 1 80 ? -2.710 0.204 19.474 1.00 91.25 80 TRP A CA 1
ATOM 558 C C . TRP A 1 80 ? -3.026 -0.224 18.038 1.00 91.25 80 TRP A C 1
ATOM 560 O O . TRP A 1 80 ? -2.317 0.157 17.110 1.00 91.25 80 TRP A O 1
ATOM 570 N N . VAL A 1 81 ? -4.126 -0.962 17.856 1.00 90.00 81 VAL A N 1
ATOM 571 C CA . VAL A 1 81 ? -4.570 -1.475 16.555 1.00 90.00 81 VAL A CA 1
ATOM 572 C C . VAL A 1 81 ? -4.845 -0.336 15.573 1.00 90.00 81 VAL A C 1
ATOM 574 O O . VAL A 1 81 ? -4.455 -0.429 14.413 1.00 90.00 81 VAL A O 1
ATOM 577 N N . VAL A 1 82 ? -5.472 0.749 16.039 1.00 89.06 82 VAL A N 1
ATOM 578 C CA . VAL A 1 82 ? -5.781 1.929 15.215 1.00 89.06 82 VAL A CA 1
ATOM 579 C C . VAL A 1 82 ? -4.492 2.640 14.818 1.00 89.06 82 VAL A C 1
ATOM 581 O O . VAL A 1 82 ? -4.271 2.922 13.644 1.00 89.06 82 VAL A O 1
ATOM 584 N N . VAL A 1 83 ? -3.602 2.875 15.787 1.00 92.06 83 VAL A N 1
ATOM 585 C CA . VAL A 1 83 ? -2.315 3.533 15.528 1.00 92.06 83 VAL A CA 1
ATOM 586 C C . VAL A 1 83 ? -1.474 2.729 14.540 1.00 92.06 83 VAL A C 1
ATOM 588 O O . VAL A 1 83 ? -0.920 3.296 13.602 1.00 92.06 83 VAL A O 1
ATOM 591 N N . PHE A 1 84 ? -1.407 1.411 14.716 1.00 92.88 84 PHE A N 1
ATOM 592 C CA . PHE A 1 84 ? -0.651 0.532 13.835 1.00 92.88 84 PHE A CA 1
ATOM 593 C C . PHE A 1 84 ? -1.242 0.476 12.423 1.00 92.88 84 PHE A C 1
ATOM 595 O O . PHE A 1 84 ? -0.505 0.613 11.450 1.00 92.88 84 PHE A O 1
ATOM 602 N N . ALA A 1 85 ? -2.563 0.324 12.292 1.00 92.62 85 ALA A N 1
ATOM 603 C CA . ALA A 1 85 ? -3.218 0.284 10.987 1.00 92.62 85 ALA A CA 1
ATOM 604 C C . ALA A 1 85 ? -3.030 1.602 10.216 1.00 92.62 85 ALA A C 1
ATOM 606 O O . ALA A 1 85 ? -2.709 1.587 9.028 1.00 92.62 85 ALA A O 1
ATOM 607 N N . GLU A 1 86 ? -3.148 2.746 10.890 1.00 91.75 86 GLU A N 1
ATOM 608 C CA . GLU A 1 86 ? -2.874 4.041 10.266 1.00 91.75 86 GLU A CA 1
ATOM 609 C C . GLU A 1 86 ? -1.389 4.225 9.926 1.00 91.75 86 GLU A C 1
ATOM 611 O O . GLU A 1 86 ? -1.068 4.729 8.850 1.00 91.75 86 GLU A O 1
ATOM 616 N N . PHE A 1 87 ? -0.473 3.774 10.787 1.00 94.62 87 PHE A N 1
ATOM 617 C CA . PHE A 1 87 ? 0.962 3.795 10.500 1.00 94.62 87 PHE A CA 1
ATOM 618 C C . PHE A 1 87 ? 1.302 3.016 9.222 1.00 94.62 87 PHE A C 1
ATOM 620 O O . PHE A 1 87 ? 2.088 3.497 8.406 1.00 94.62 87 PHE A O 1
ATOM 627 N N . LEU A 1 88 ? 0.670 1.860 8.988 1.00 95.44 88 LEU A N 1
ATOM 628 C CA . LEU A 1 88 ? 0.865 1.100 7.751 1.00 95.44 88 LEU A CA 1
ATOM 629 C C . LEU A 1 88 ? 0.426 1.883 6.500 1.00 95.44 88 LEU A C 1
ATOM 631 O O . LEU A 1 88 ? 1.088 1.787 5.467 1.00 95.44 88 LEU A O 1
ATOM 635 N N . LEU A 1 89 ? -0.645 2.682 6.576 1.00 94.81 89 LEU A N 1
ATOM 636 C CA . LEU A 1 89 ? -1.084 3.542 5.465 1.00 94.81 89 LEU A CA 1
ATOM 637 C C . LEU A 1 89 ? -0.100 4.684 5.201 1.00 94.81 89 LEU A C 1
ATOM 639 O O . LEU A 1 89 ? 0.193 4.994 4.046 1.00 94.81 89 LEU A O 1
ATOM 643 N N . TRP A 1 90 ? 0.461 5.274 6.256 1.00 94.44 90 TRP A N 1
ATOM 644 C CA . TRP A 1 90 ? 1.521 6.271 6.119 1.00 94.44 90 TRP A CA 1
ATOM 645 C C . TRP A 1 90 ? 2.801 5.681 5.529 1.00 94.44 90 TRP A C 1
ATOM 647 O O . TRP A 1 90 ? 3.409 6.288 4.647 1.00 94.44 90 TRP A O 1
ATOM 657 N N . LEU A 1 91 ? 3.177 4.472 5.948 1.00 94.44 91 LEU A N 1
ATOM 658 C CA . LEU A 1 91 ? 4.299 3.746 5.365 1.00 94.44 91 LEU A CA 1
ATOM 659 C C . LEU A 1 91 ? 4.046 3.443 3.881 1.00 94.44 91 LEU A C 1
ATOM 661 O O . LEU A 1 91 ? 4.934 3.626 3.052 1.00 94.44 91 LEU A O 1
ATOM 665 N N . ALA A 1 92 ? 2.821 3.052 3.524 1.00 96.31 92 ALA A N 1
ATOM 666 C CA . ALA A 1 92 ? 2.424 2.853 2.134 1.00 96.31 92 ALA A CA 1
ATOM 667 C C . ALA A 1 92 ? 2.569 4.141 1.309 1.00 96.31 92 ALA A C 1
ATOM 669 O O . ALA A 1 92 ? 3.113 4.099 0.207 1.00 96.31 92 ALA A O 1
ATOM 670 N N . ALA A 1 93 ? 2.147 5.289 1.847 1.00 95.12 93 ALA A N 1
ATOM 671 C CA . ALA A 1 93 ? 2.325 6.585 1.194 1.00 95.12 93 ALA A CA 1
ATOM 672 C C . ALA A 1 93 ? 3.813 6.934 1.002 1.00 95.12 93 ALA A C 1
ATOM 674 O O . ALA A 1 93 ? 4.211 7.344 -0.088 1.00 95.12 93 ALA A O 1
ATOM 675 N N . ALA A 1 94 ? 4.645 6.719 2.025 1.00 95.38 94 ALA A N 1
ATOM 676 C CA . ALA A 1 94 ? 6.083 6.973 1.964 1.00 95.38 94 ALA A CA 1
ATOM 677 C C . ALA A 1 94 ? 6.769 6.139 0.868 1.00 95.38 94 ALA A C 1
ATOM 679 O O . ALA A 1 94 ? 7.452 6.680 0.001 1.00 95.38 94 ALA A O 1
ATOM 680 N N . VAL A 1 95 ? 6.517 4.830 0.853 1.00 95.75 95 VAL A N 1
ATOM 681 C CA . VAL A 1 95 ? 7.101 3.881 -0.111 1.00 95.75 95 VAL A CA 1
ATOM 682 C C . VAL A 1 95 ? 6.552 4.101 -1.538 1.00 95.75 95 VAL A C 1
ATOM 684 O O . VAL A 1 95 ? 7.236 3.859 -2.540 1.00 95.75 95 VAL A O 1
ATOM 687 N N . ALA A 1 96 ? 5.325 4.615 -1.671 1.00 94.88 96 ALA A N 1
ATOM 688 C CA . ALA A 1 96 ? 4.784 5.036 -2.962 1.00 94.88 96 ALA A CA 1
ATOM 689 C C . ALA A 1 96 ? 5.547 6.234 -3.547 1.00 94.88 96 ALA A C 1
ATOM 691 O O . ALA A 1 96 ? 5.819 6.253 -4.748 1.00 94.88 96 ALA A O 1
ATOM 692 N N . LEU A 1 97 ? 5.890 7.216 -2.708 1.00 94.12 97 LEU A N 1
ATOM 693 C CA . LEU A 1 97 ? 6.572 8.444 -3.122 1.00 94.12 97 LEU A CA 1
ATOM 694 C C . LEU A 1 97 ? 8.090 8.282 -3.254 1.00 94.12 97 LEU A C 1
ATOM 696 O O . LEU A 1 97 ? 8.696 9.028 -4.022 1.00 94.12 97 LEU A O 1
ATOM 700 N N . GLU A 1 98 ? 8.699 7.316 -2.557 1.00 91.44 98 GLU A N 1
ATOM 701 C CA . GLU A 1 98 ? 10.126 7.007 -2.699 1.00 91.44 98 GLU A CA 1
ATOM 702 C C . GLU A 1 98 ? 10.480 6.765 -4.179 1.00 91.44 98 GLU A C 1
ATOM 704 O O . GLU A 1 98 ? 9.714 6.166 -4.949 1.00 91.44 98 GLU A O 1
ATOM 709 N N . GLU A 1 99 ? 11.653 7.245 -4.584 1.00 88.19 99 GLU A N 1
ATOM 710 C CA . GLU A 1 99 ? 12.209 7.048 -5.917 1.00 88.19 99 GLU A CA 1
ATOM 711 C C . GLU A 1 99 ? 12.186 5.579 -6.369 1.00 88.19 99 GLU A C 1
ATOM 713 O O . GLU A 1 99 ? 12.309 4.628 -5.593 1.00 88.19 99 GLU A O 1
ATOM 718 N N . ALA A 1 100 ? 11.985 5.382 -7.672 1.00 84.12 100 ALA A N 1
ATOM 719 C CA . ALA A 1 100 ? 11.865 4.054 -8.251 1.00 84.12 100 ALA A CA 1
ATOM 720 C C . ALA A 1 100 ? 13.244 3.396 -8.375 1.00 84.12 100 ALA A C 1
ATOM 722 O O . ALA A 1 100 ? 14.045 3.752 -9.236 1.00 84.12 100 ALA A O 1
ATOM 723 N N . CYS A 1 101 ? 13.482 2.385 -7.550 1.00 82.56 101 CYS A N 1
ATOM 724 C CA . CYS A 1 101 ? 14.644 1.510 -7.618 1.00 82.56 101 CYS A CA 1
ATOM 725 C C . CYS A 1 101 ? 14.227 0.072 -7.286 1.00 82.56 101 CYS A C 1
ATOM 727 O O . CYS A 1 101 ? 13.130 -0.157 -6.771 1.00 82.56 101 CYS A O 1
ATOM 729 N N . LEU A 1 102 ? 15.102 -0.904 -7.550 1.00 81.38 102 LEU A N 1
ATOM 730 C CA . LEU A 1 102 ? 14.815 -2.322 -7.295 1.00 81.38 102 LEU A CA 1
ATOM 731 C C . LEU A 1 102 ? 14.390 -2.578 -5.840 1.00 81.38 102 LEU A C 1
ATOM 733 O O . LEU A 1 102 ? 13.408 -3.278 -5.593 1.00 81.38 102 LEU A O 1
ATOM 737 N N . ARG A 1 103 ? 15.093 -1.952 -4.889 1.00 84.00 103 ARG A N 1
ATOM 738 C CA . ARG A 1 103 ? 14.781 -2.021 -3.457 1.00 84.00 103 ARG A CA 1
ATOM 739 C C . ARG A 1 103 ? 13.379 -1.489 -3.166 1.00 84.00 103 ARG A C 1
ATOM 741 O O . ARG A 1 103 ? 12.586 -2.174 -2.531 1.00 84.00 103 ARG A O 1
ATOM 748 N N . ASN A 1 104 ? 13.051 -0.299 -3.662 1.00 88.94 104 ASN A N 1
ATOM 749 C CA . ASN A 1 104 ? 11.748 0.300 -3.408 1.00 88.94 104 ASN A CA 1
ATOM 750 C C . ASN A 1 104 ? 10.606 -0.480 -4.086 1.00 88.94 104 ASN A C 1
ATOM 752 O O . ASN A 1 104 ? 9.538 -0.662 -3.511 1.00 88.94 104 ASN A O 1
ATOM 756 N N . TRP A 1 105 ? 10.821 -1.031 -5.283 1.00 90.38 105 TRP A N 1
ATOM 757 C CA . TRP A 1 105 ? 9.839 -1.928 -5.900 1.00 90.38 105 TRP A CA 1
ATOM 758 C C . TRP A 1 105 ? 9.527 -3.124 -5.006 1.00 90.38 105 TRP A C 1
ATOM 760 O O . TRP A 1 105 ? 8.355 -3.447 -4.828 1.00 90.38 105 TRP A O 1
ATOM 770 N N . LEU A 1 106 ? 10.544 -3.730 -4.390 1.00 90.62 106 LEU A N 1
ATOM 771 C CA . LEU A 1 106 ? 10.341 -4.785 -3.405 1.00 90.62 106 LEU A CA 1
ATOM 772 C C . LEU A 1 106 ? 9.598 -4.266 -2.162 1.00 90.62 106 LEU A C 1
ATOM 774 O O . LEU A 1 106 ? 8.636 -4.902 -1.732 1.00 90.62 106 LEU A O 1
ATOM 778 N N . HIS A 1 107 ? 9.973 -3.097 -1.628 1.00 93.12 107 HIS A N 1
ATOM 779 C CA . HIS A 1 107 ? 9.270 -2.473 -0.500 1.00 93.12 107 HIS A CA 1
ATOM 780 C C . HIS A 1 107 ? 7.779 -2.266 -0.790 1.00 93.12 107 HIS A C 1
ATOM 782 O O . HIS A 1 107 ? 6.956 -2.581 0.063 1.00 93.12 107 HIS A O 1
ATOM 788 N N . ARG A 1 108 ? 7.401 -1.811 -1.993 1.00 95.25 108 ARG A N 1
ATOM 789 C CA . ARG A 1 108 ? 5.992 -1.625 -2.396 1.00 95.25 108 ARG A CA 1
ATOM 790 C C . ARG A 1 108 ? 5.210 -2.934 -2.375 1.00 95.25 108 ARG A C 1
ATOM 792 O O . ARG A 1 108 ? 4.071 -2.961 -1.912 1.00 95.25 108 ARG A O 1
ATOM 799 N N . LEU A 1 109 ? 5.813 -4.019 -2.862 1.00 95.31 109 LEU A N 1
ATOM 800 C CA . LEU A 1 109 ? 5.179 -5.339 -2.881 1.00 95.31 109 LEU A CA 1
ATOM 801 C C . LEU A 1 109 ? 5.009 -5.903 -1.468 1.00 95.31 109 LEU A C 1
ATOM 803 O O . LEU A 1 109 ? 3.931 -6.390 -1.130 1.00 95.31 109 LEU A O 1
ATOM 807 N N . ILE A 1 110 ? 6.047 -5.779 -0.637 1.00 94.81 110 ILE A N 1
ATOM 808 C CA . ILE A 1 110 ? 6.025 -6.198 0.768 1.00 94.81 110 ILE A CA 1
ATOM 809 C C . ILE A 1 110 ? 4.998 -5.377 1.554 1.00 94.81 110 ILE A C 1
ATOM 811 O O . ILE A 1 110 ? 4.147 -5.956 2.226 1.00 94.81 110 ILE A O 1
ATOM 815 N N . ALA A 1 111 ? 5.021 -4.048 1.432 1.00 96.06 111 ALA A N 1
ATOM 816 C CA . ALA A 1 111 ? 4.067 -3.158 2.085 1.00 96.06 111 ALA A CA 1
ATOM 817 C C . ALA A 1 111 ? 2.630 -3.469 1.647 1.00 96.06 111 ALA A C 1
ATOM 819 O O . ALA A 1 111 ? 1.763 -3.649 2.496 1.00 96.06 111 ALA A O 1
ATOM 820 N N . GLY A 1 112 ? 2.382 -3.636 0.343 1.00 96.44 112 GLY A N 1
ATOM 821 C CA . GLY A 1 112 ? 1.078 -4.062 -0.171 1.00 96.44 112 GLY A CA 1
ATOM 822 C C . GLY A 1 112 ? 0.616 -5.391 0.435 1.00 96.44 112 GLY A C 1
ATOM 823 O O . GLY A 1 112 ? -0.532 -5.504 0.857 1.00 96.44 112 GLY A O 1
ATOM 824 N N . GLY A 1 113 ? 1.521 -6.369 0.543 1.00 95.12 113 GLY A N 1
ATOM 825 C CA . GLY A 1 113 ? 1.250 -7.642 1.212 1.00 95.12 113 GLY A CA 1
ATOM 826 C C . GLY A 1 113 ? 0.892 -7.469 2.687 1.00 95.12 113 GLY A C 1
ATOM 827 O O . GLY A 1 113 ? -0.117 -8.010 3.131 1.00 95.12 113 GLY A O 1
ATOM 828 N N . PHE A 1 114 ? 1.652 -6.667 3.439 1.00 95.44 114 PHE A N 1
ATOM 829 C CA . PHE A 1 114 ? 1.347 -6.366 4.841 1.00 95.44 114 PHE A CA 1
ATOM 830 C C . PHE A 1 114 ? -0.020 -5.709 5.018 1.00 95.44 114 PHE A C 1
ATOM 832 O O . PHE A 1 114 ? -0.737 -6.080 5.941 1.00 95.44 114 PHE A O 1
ATOM 839 N N . LEU A 1 115 ? -0.409 -4.784 4.138 1.00 97.00 115 LEU A N 1
ATOM 840 C CA . LEU A 1 115 ? -1.729 -4.153 4.188 1.00 97.00 115 LEU A CA 1
ATOM 841 C C . LEU A 1 115 ? -2.850 -5.177 3.972 1.00 97.00 115 LEU A C 1
ATOM 843 O O . LEU A 1 115 ? -3.822 -5.190 4.728 1.00 97.00 115 LEU A O 1
ATOM 847 N N . VAL A 1 116 ? -2.692 -6.077 2.993 1.00 94.75 116 VAL A N 1
ATOM 848 C CA . VAL A 1 116 ? -3.640 -7.176 2.766 1.00 94.75 116 VAL A CA 1
ATOM 849 C C . VAL A 1 116 ? -3.687 -8.093 3.987 1.00 94.75 116 VAL A C 1
ATOM 851 O O . VAL A 1 116 ? -4.765 -8.334 4.521 1.00 94.75 116 VAL A O 1
ATOM 854 N N . PHE A 1 117 ? -2.552 -8.549 4.514 1.00 92.62 117 PHE A N 1
ATOM 855 C CA . PHE A 1 117 ? -2.550 -9.407 5.701 1.00 92.62 117 PHE A CA 1
ATOM 856 C C . PHE A 1 117 ? -3.169 -8.719 6.919 1.00 92.62 117 PHE A C 1
ATOM 858 O O . PHE A 1 117 ? -4.027 -9.311 7.573 1.00 92.62 117 PHE A O 1
ATOM 865 N N . ALA A 1 118 ? -2.823 -7.459 7.180 1.00 91.50 118 ALA A N 1
ATOM 866 C CA . ALA A 1 118 ? -3.430 -6.675 8.247 1.00 91.50 118 ALA A CA 1
ATOM 867 C C . ALA A 1 118 ? -4.950 -6.611 8.067 1.00 91.50 118 ALA A C 1
ATOM 869 O O . ALA A 1 118 ? -5.689 -6.967 8.979 1.00 91.50 118 ALA A O 1
ATOM 870 N N . SER A 1 119 ? -5.435 -6.277 6.871 1.00 89.94 119 SER A N 1
ATOM 871 C CA . SER A 1 119 ? -6.872 -6.228 6.594 1.00 89.94 119 SER A CA 1
ATOM 872 C C . SER A 1 119 ? -7.574 -7.578 6.795 1.00 89.94 119 SER A C 1
ATOM 874 O O . SER A 1 119 ? -8.654 -7.607 7.370 1.00 89.94 119 SER A O 1
ATOM 876 N N . THR A 1 120 ? -6.944 -8.713 6.460 1.00 86.75 120 THR A N 1
ATOM 877 C CA . THR A 1 120 ? -7.545 -10.041 6.709 1.00 86.75 120 THR A CA 1
ATOM 878 C C . THR A 1 120 ? -7.717 -10.363 8.192 1.00 86.75 120 THR A C 1
ATOM 880 O O . THR A 1 120 ? -8.548 -11.198 8.544 1.00 86.75 120 THR A O 1
ATOM 883 N N . VAL A 1 121 ? -6.916 -9.746 9.063 1.00 87.25 121 VAL A N 1
ATOM 884 C CA . VAL A 1 121 ? -7.009 -9.905 10.521 1.00 87.25 121 VAL A CA 1
ATOM 885 C C . VAL A 1 121 ? -7.956 -8.868 11.125 1.00 87.25 121 VAL A C 1
ATOM 887 O O . VAL A 1 121 ? -8.637 -9.157 12.103 1.00 87.25 121 VAL A O 1
ATOM 890 N N . LEU A 1 122 ? -7.998 -7.670 10.546 1.00 86.62 122 LEU A N 1
ATOM 891 C CA . LEU A 1 122 ? -8.711 -6.512 11.080 1.00 86.62 122 LEU A CA 1
ATOM 892 C C . LEU A 1 122 ? -10.129 -6.341 10.522 1.00 86.62 122 LEU A C 1
ATOM 894 O O . LEU A 1 122 ? -10.843 -5.435 10.944 1.00 86.62 122 LEU A O 1
ATOM 898 N N . THR A 1 123 ? -10.536 -7.143 9.540 1.00 82.62 123 THR A N 1
ATOM 899 C CA . THR A 1 123 ? -11.802 -6.974 8.818 1.00 82.62 123 THR A CA 1
ATOM 900 C C . THR A 1 123 ? -12.488 -8.307 8.562 1.00 82.62 123 THR A C 1
ATOM 902 O O . THR A 1 123 ? -11.917 -9.201 7.946 1.00 82.62 123 THR A O 1
ATOM 905 N N . ASP A 1 124 ? -13.765 -8.382 8.937 1.00 76.56 124 ASP A N 1
ATOM 906 C CA . ASP A 1 124 ? -14.653 -9.524 8.679 1.00 76.56 124 ASP A CA 1
ATOM 907 C C . ASP A 1 124 ? -15.546 -9.290 7.441 1.00 76.56 124 ASP A C 1
ATOM 909 O O . ASP A 1 124 ? -16.699 -9.714 7.384 1.00 76.56 124 ASP A O 1
ATOM 913 N N . SER A 1 125 ? -15.045 -8.566 6.435 1.00 76.50 125 SER A N 1
ATOM 914 C CA . SER A 1 125 ? -15.815 -8.192 5.241 1.00 76.50 125 SER A CA 1
ATOM 915 C C . SER A 1 125 ? -15.514 -9.107 4.060 1.00 76.50 125 SER A C 1
ATOM 917 O O . SER A 1 125 ? -14.370 -9.221 3.620 1.00 76.50 125 SER A O 1
ATOM 919 N N . VAL A 1 126 ? -16.561 -9.687 3.467 1.00 78.75 126 VAL A N 1
ATOM 920 C CA . VAL A 1 126 ? -16.462 -10.441 2.203 1.00 78.75 126 VAL A CA 1
ATOM 921 C C . VAL A 1 126 ? -15.955 -9.571 1.050 1.00 78.75 126 VAL A C 1
ATOM 9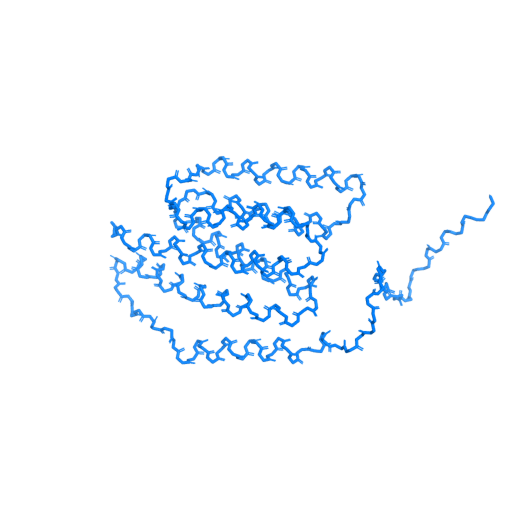23 O O . VAL A 1 126 ? -15.351 -10.083 0.109 1.00 78.75 126 VAL A O 1
ATOM 926 N N . LEU A 1 127 ? -16.130 -8.246 1.145 1.00 79.38 127 LEU A N 1
ATOM 927 C CA . LEU A 1 127 ? -15.624 -7.295 0.155 1.00 79.38 127 LEU A CA 1
ATOM 928 C C . LEU A 1 127 ? -14.097 -7.312 0.061 1.00 79.38 127 LEU A C 1
ATOM 930 O O . LEU A 1 127 ? -13.569 -6.903 -0.969 1.00 79.38 127 LEU A O 1
ATOM 934 N N . LEU A 1 128 ? -13.395 -7.849 1.069 1.00 86.00 128 LEU A N 1
ATOM 935 C CA . LEU A 1 128 ? -11.945 -8.032 1.053 1.00 86.00 128 LEU A CA 1
ATOM 936 C C . LEU A 1 128 ? -11.461 -8.967 -0.063 1.00 86.00 128 LEU A C 1
ATOM 938 O O . LEU A 1 128 ? -10.323 -8.848 -0.520 1.00 86.00 128 LEU A O 1
ATOM 942 N N . ALA A 1 129 ? -12.328 -9.855 -0.558 1.00 84.75 129 ALA A N 1
ATOM 943 C CA . ALA A 1 129 ? -12.001 -10.730 -1.678 1.00 84.75 129 ALA A CA 1
ATOM 944 C C . ALA A 1 129 ? -11.595 -9.939 -2.934 1.00 84.75 129 ALA A C 1
ATOM 946 O O . ALA A 1 129 ? -10.691 -10.354 -3.657 1.00 84.75 129 ALA A O 1
ATOM 947 N N . VAL A 1 130 ? -12.216 -8.781 -3.181 1.00 86.50 130 VAL A N 1
ATOM 948 C CA . VAL A 1 130 ? -11.932 -7.951 -4.360 1.00 86.50 130 VAL A CA 1
ATOM 949 C C . VAL A 1 130 ? -10.499 -7.398 -4.340 1.00 86.50 130 VAL A C 1
ATOM 951 O O . VAL A 1 130 ? -9.734 -7.727 -5.252 1.00 86.50 130 VAL A O 1
ATOM 954 N N . PRO A 1 131 ? -10.075 -6.602 -3.337 1.00 90.88 131 PRO A N 1
ATOM 955 C CA . PRO A 1 131 ? -8.710 -6.098 -3.285 1.00 90.88 131 PRO A CA 1
ATOM 956 C C . PRO A 1 131 ? -7.677 -7.221 -3.119 1.00 90.88 131 PRO A C 1
ATOM 958 O O . PRO A 1 131 ? -6.581 -7.089 -3.653 1.00 90.88 131 PRO A O 1
ATOM 961 N N . LEU A 1 132 ? -8.019 -8.357 -2.496 1.00 91.44 132 LEU A N 1
ATOM 962 C CA . LEU A 1 132 ? -7.141 -9.532 -2.453 1.00 91.44 132 LEU A CA 1
ATOM 963 C C . LEU A 1 132 ? -6.849 -10.086 -3.858 1.00 91.44 132 LEU A C 1
ATOM 965 O O . LEU A 1 132 ? -5.689 -10.305 -4.203 1.00 91.44 132 LEU A O 1
ATOM 969 N N . VAL A 1 133 ? -7.872 -10.283 -4.696 1.00 88.88 133 VAL A N 1
ATOM 970 C CA . VAL A 1 133 ? -7.685 -10.754 -6.083 1.00 88.88 133 VAL A CA 1
ATOM 971 C C . VAL A 1 133 ? -6.879 -9.755 -6.897 1.00 88.88 133 VAL A C 1
ATOM 973 O O . VAL A 1 133 ? -5.961 -10.146 -7.623 1.00 88.88 133 VAL A O 1
ATOM 976 N N . LEU A 1 134 ? -7.202 -8.465 -6.769 1.00 89.94 134 LEU A N 1
ATOM 977 C CA . LEU A 1 134 ? -6.466 -7.401 -7.445 1.00 89.94 134 LEU A CA 1
ATOM 978 C C . LEU A 1 134 ? -4.998 -7.389 -7.014 1.00 89.94 134 LEU A C 1
ATOM 980 O O . LEU A 1 134 ? -4.118 -7.270 -7.867 1.00 89.94 134 LEU A O 1
ATOM 984 N N . TRP A 1 135 ? -4.730 -7.589 -5.723 1.00 94.44 135 TRP A N 1
ATOM 985 C CA . TRP A 1 135 ? -3.380 -7.688 -5.188 1.00 94.44 135 TRP A CA 1
ATOM 986 C C . TRP A 1 135 ? -2.637 -8.899 -5.758 1.00 94.44 135 TRP A C 1
ATOM 988 O O . TRP A 1 135 ? -1.548 -8.722 -6.296 1.00 94.44 135 TRP A O 1
ATOM 998 N N . ILE A 1 136 ? -3.229 -10.100 -5.751 1.00 92.69 136 ILE A N 1
ATOM 999 C CA . ILE A 1 136 ? -2.610 -11.312 -6.325 1.00 92.69 136 ILE A CA 1
ATOM 1000 C C . ILE A 1 136 ? -2.281 -11.103 -7.810 1.00 92.69 136 ILE A C 1
ATOM 1002 O O . ILE A 1 136 ? -1.178 -11.426 -8.263 1.00 92.69 136 ILE A O 1
ATOM 1006 N N . ALA A 1 137 ? -3.216 -10.539 -8.578 1.00 89.19 137 ALA A N 1
ATOM 1007 C CA . ALA A 1 137 ? -3.025 -10.283 -10.000 1.00 89.19 137 ALA A CA 1
ATOM 1008 C C . ALA A 1 137 ? -1.905 -9.259 -10.254 1.00 89.19 137 ALA A C 1
ATOM 1010 O O . ALA A 1 137 ? -1.055 -9.473 -11.124 1.00 89.19 137 ALA A O 1
ATOM 1011 N N . ALA A 1 138 ? -1.884 -8.162 -9.493 1.00 90.44 138 ALA A N 1
ATOM 1012 C CA . ALA A 1 138 ? -0.878 -7.114 -9.617 1.00 90.44 138 ALA A CA 1
ATOM 1013 C C . ALA A 1 138 ? 0.508 -7.585 -9.154 1.00 90.44 138 ALA A C 1
ATOM 1015 O O . ALA A 1 138 ? 1.487 -7.358 -9.860 1.00 90.44 138 ALA A O 1
ATOM 1016 N N . MET A 1 139 ? 0.580 -8.312 -8.036 1.00 91.75 139 MET A N 1
ATOM 1017 C CA . MET A 1 139 ? 1.795 -8.933 -7.504 1.00 91.75 139 MET A CA 1
ATOM 1018 C C . MET A 1 139 ? 2.397 -9.905 -8.518 1.00 91.75 139 MET A C 1
ATOM 1020 O O . MET A 1 139 ? 3.575 -9.809 -8.847 1.00 91.75 139 MET A O 1
ATOM 1024 N N . THR A 1 140 ? 1.576 -10.788 -9.094 1.00 88.31 140 THR A N 1
ATOM 1025 C CA . THR A 1 140 ? 2.036 -11.739 -10.116 1.00 88.31 140 THR A CA 1
ATOM 1026 C C . THR A 1 140 ? 2.611 -11.005 -11.327 1.00 88.31 140 THR A C 1
ATOM 1028 O O . THR A 1 140 ? 3.694 -11.342 -11.800 1.00 88.31 140 THR A O 1
ATOM 1031 N N . ARG A 1 141 ? 1.925 -9.958 -11.810 1.00 88.00 141 ARG A N 1
ATOM 1032 C CA . ARG A 1 141 ? 2.438 -9.116 -12.903 1.00 88.00 141 ARG A CA 1
ATOM 1033 C C . ARG A 1 141 ? 3.747 -8.423 -12.535 1.00 88.00 141 ARG A C 1
ATOM 1035 O O . ARG A 1 141 ? 4.652 -8.404 -13.361 1.00 88.00 141 ARG A O 1
ATOM 1042 N N . ALA A 1 142 ? 3.854 -7.872 -11.329 1.00 89.69 142 ALA A N 1
ATOM 1043 C CA . ALA A 1 142 ? 5.065 -7.210 -10.865 1.00 89.69 142 ALA A CA 1
ATOM 1044 C C . ALA A 1 142 ? 6.250 -8.178 -10.819 1.00 89.69 142 ALA A C 1
ATOM 1046 O O . ALA A 1 142 ? 7.317 -7.843 -11.318 1.00 89.69 142 ALA A O 1
ATOM 1047 N N . MET A 1 143 ? 6.049 -9.397 -10.314 1.00 87.69 143 MET A N 1
ATOM 1048 C CA . MET A 1 143 ? 7.094 -10.424 -10.288 1.00 87.69 143 MET A CA 1
ATOM 1049 C C . MET A 1 143 ? 7.563 -10.812 -11.687 1.00 87.69 143 MET A C 1
ATOM 1051 O O . MET A 1 143 ? 8.763 -10.858 -11.915 1.00 87.69 143 MET A O 1
ATOM 1055 N N . ILE A 1 144 ? 6.647 -10.989 -12.644 1.00 84.06 144 ILE A N 1
ATOM 1056 C CA . ILE A 1 144 ? 7.009 -11.263 -14.044 1.00 84.06 144 ILE A CA 1
ATOM 1057 C C . ILE A 1 144 ? 7.868 -10.133 -14.630 1.00 84.06 144 ILE A C 1
ATOM 1059 O O . ILE A 1 144 ? 8.855 -10.392 -15.312 1.00 84.06 144 ILE A O 1
ATOM 1063 N N . VAL A 1 145 ? 7.490 -8.874 -14.392 1.00 83.38 145 VAL A N 1
ATOM 1064 C CA . VAL A 1 145 ? 8.223 -7.721 -14.938 1.00 83.38 145 VAL A CA 1
ATOM 1065 C C . VAL A 1 145 ? 9.584 -7.552 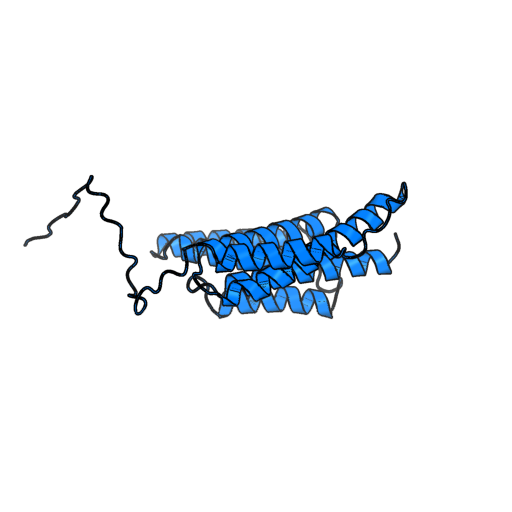-14.262 1.00 83.38 145 VAL A C 1
ATOM 1067 O O . VAL A 1 145 ? 10.562 -7.234 -14.932 1.00 83.38 145 VAL A O 1
ATOM 1070 N N . LEU A 1 146 ? 9.664 -7.765 -12.949 1.00 82.12 146 LEU A N 1
ATOM 1071 C CA . LEU A 1 146 ? 10.919 -7.676 -12.205 1.00 82.12 146 LEU A CA 1
ATOM 1072 C C . LEU A 1 146 ? 11.881 -8.803 -12.581 1.00 82.12 146 LEU A C 1
ATOM 1074 O O . LEU A 1 146 ? 13.065 -8.532 -12.763 1.00 82.12 146 LEU A O 1
ATOM 1078 N N . ASP A 1 147 ? 11.369 -10.016 -12.783 1.00 81.44 147 ASP A N 1
ATOM 1079 C CA . ASP A 1 147 ? 12.136 -11.146 -13.306 1.00 81.44 147 ASP A CA 1
ATOM 1080 C C . ASP A 1 147 ? 12.691 -10.830 -14.700 1.00 81.44 14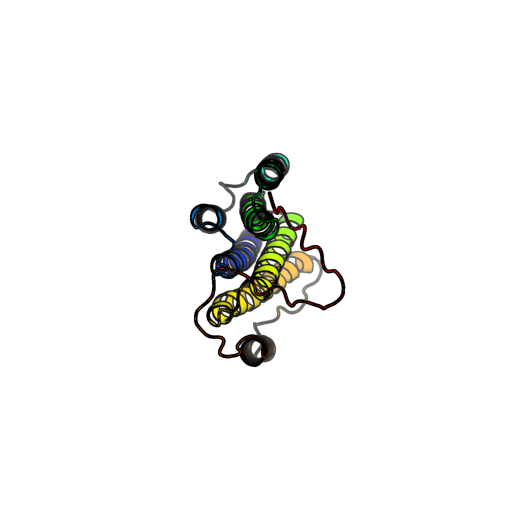7 ASP A C 1
ATOM 1082 O O . ASP A 1 147 ? 13.887 -10.948 -14.911 1.00 81.44 147 ASP A O 1
ATOM 1086 N N . GLN A 1 148 ? 11.883 -10.272 -15.610 1.00 74.81 148 GLN A N 1
ATOM 1087 C CA . GLN A 1 148 ? 12.352 -9.824 -16.934 1.00 74.81 148 GLN A CA 1
ATOM 1088 C C . GLN A 1 148 ? 13.444 -8.747 -16.879 1.00 74.81 148 GLN A C 1
ATOM 1090 O O . GLN A 1 148 ? 14.306 -8.677 -17.756 1.00 74.81 148 GLN A O 1
ATOM 1095 N N . ILE A 1 149 ? 13.387 -7.855 -15.886 1.00 72.69 149 ILE A N 1
ATOM 1096 C CA . ILE A 1 149 ? 14.417 -6.830 -15.686 1.00 72.69 149 ILE A CA 1
ATOM 1097 C C . ILE A 1 149 ? 15.698 -7.467 -15.138 1.00 72.69 149 ILE A C 1
ATOM 1099 O O . ILE A 1 149 ? 16.782 -7.106 -15.593 1.00 72.69 149 ILE A O 1
ATOM 1103 N N . ALA A 1 150 ? 15.584 -8.418 -14.207 1.00 70.38 150 ALA A N 1
ATOM 1104 C CA . ALA A 1 150 ? 16.716 -9.181 -13.682 1.00 70.38 150 ALA A CA 1
ATOM 1105 C C . ALA A 1 150 ? 17.341 -10.099 -14.753 1.00 70.38 150 ALA A C 1
ATOM 1107 O O . ALA A 1 150 ? 18.560 -10.231 -14.829 1.00 70.38 150 ALA A O 1
ATOM 1108 N N . SER A 1 151 ? 16.514 -10.654 -15.641 1.00 62.56 151 SER A N 1
ATOM 1109 C CA . SER A 1 151 ? 16.870 -11.575 -16.724 1.00 62.56 151 SER A CA 1
ATOM 1110 C C . SER A 1 151 ? 17.495 -10.884 -17.945 1.00 62.56 151 SER A C 1
ATOM 1112 O O . SER A 1 151 ? 17.742 -11.526 -18.962 1.00 62.56 151 SER A O 1
ATOM 1114 N N . LEU A 1 152 ? 17.778 -9.578 -17.882 1.00 60.03 152 LEU A N 1
ATOM 1115 C CA . LEU A 1 152 ? 18.610 -8.889 -18.879 1.00 60.03 152 LEU A CA 1
ATOM 1116 C C . LEU A 1 152 ? 20.085 -9.365 -18.856 1.00 60.03 152 LEU A C 1
ATOM 1118 O O . LEU A 1 152 ? 20.884 -8.853 -19.638 1.00 60.03 152 LEU A O 1
ATOM 1122 N N . GLY A 1 153 ? 20.427 -10.340 -17.997 1.00 52.00 153 GLY A N 1
ATOM 1123 C CA . GLY A 1 153 ? 21.655 -11.148 -18.045 1.00 52.00 153 GLY A CA 1
ATOM 1124 C C . GLY A 1 153 ? 21.493 -12.558 -18.645 1.00 52.00 153 GLY A C 1
ATOM 1125 O O . GLY A 1 153 ? 22.384 -12.996 -19.356 1.00 52.00 153 GLY A O 1
ATOM 1126 N N . GLU A 1 154 ? 20.363 -13.241 -18.445 1.00 39.97 154 GLU A N 1
ATOM 1127 C CA . GLU A 1 154 ? 19.966 -14.470 -19.156 1.00 39.97 154 GLU A CA 1
ATOM 1128 C C . GLU A 1 154 ? 18.439 -14.561 -19.147 1.00 39.97 154 GLU A C 1
ATOM 1130 O O . GLU A 1 154 ? 17.823 -14.453 -18.089 1.00 39.97 154 GLU A O 1
ATOM 1135 N N . ALA A 1 155 ? 17.817 -14.725 -20.316 1.00 42.94 155 ALA A N 1
ATOM 1136 C CA . ALA A 1 155 ? 16.367 -14.670 -20.458 1.00 42.94 155 ALA A CA 1
ATOM 1137 C C . ALA A 1 155 ? 15.687 -15.893 -19.819 1.00 42.94 155 ALA A C 1
ATOM 1139 O O . ALA A 1 155 ? 15.705 -16.987 -20.384 1.00 42.94 155 ALA A O 1
ATOM 1140 N N . LEU A 1 156 ? 15.017 -15.700 -18.682 1.00 43.62 156 LEU A N 1
ATOM 1141 C CA . LEU A 1 156 ? 14.065 -16.677 -18.164 1.00 43.62 156 LEU A CA 1
ATOM 1142 C C . LEU A 1 156 ? 12.716 -16.529 -18.890 1.00 43.62 156 LEU A C 1
ATOM 1144 O O . LEU A 1 156 ? 12.306 -15.419 -19.252 1.00 43.62 156 LEU A O 1
ATOM 1148 N N . PRO A 1 157 ? 12.013 -17.643 -19.164 1.00 47.06 157 PRO A N 1
ATOM 1149 C CA . PRO A 1 157 ? 10.768 -17.620 -19.915 1.00 47.06 157 PRO A CA 1
ATOM 1150 C C . PRO A 1 157 ? 9.704 -16.815 -19.168 1.00 47.06 157 PRO A C 1
ATOM 1152 O O . PRO A 1 157 ? 9.299 -17.162 -18.064 1.00 47.06 157 PRO A O 1
ATOM 1155 N N . THR A 1 158 ? 9.201 -15.764 -19.815 1.00 45.16 158 THR A N 1
ATOM 1156 C CA . THR A 1 158 ? 8.159 -14.883 -19.279 1.00 45.16 158 THR A CA 1
ATOM 1157 C C . THR A 1 158 ? 6.893 -15.685 -18.948 1.00 45.16 158 THR A C 1
ATOM 1159 O O . THR A 1 158 ? 6.212 -16.141 -19.880 1.00 45.16 158 THR A O 1
ATOM 1162 N N . PRO A 1 159 ? 6.507 -15.854 -17.670 1.00 46.84 159 PRO A N 1
ATOM 1163 C CA . PRO A 1 159 ? 5.266 -16.536 -17.358 1.00 46.84 159 PRO A CA 1
ATOM 1164 C C . PRO A 1 159 ? 4.107 -15.636 -17.785 1.00 46.84 159 PRO A C 1
ATOM 1166 O O . PRO A 1 159 ? 3.905 -14.548 -17.251 1.00 46.84 159 PRO A O 1
ATOM 1169 N N . ARG A 1 160 ? 3.305 -16.072 -18.758 1.00 53.91 160 ARG A N 1
ATOM 1170 C CA . ARG A 1 160 ? 1.959 -15.509 -18.946 1.00 53.91 160 ARG A CA 1
ATOM 1171 C C . ARG A 1 160 ? 1.142 -15.844 -17.699 1.00 53.91 160 ARG A C 1
ATOM 1173 O O . ARG A 1 160 ? 1.356 -16.916 -17.134 1.00 53.91 160 ARG A O 1
ATOM 1180 N N . LEU A 1 161 ? 0.210 -14.970 -17.287 1.00 53.25 161 LEU A N 1
ATOM 1181 C CA . LEU A 1 161 ? -0.732 -15.272 -16.200 1.00 53.25 161 LEU A CA 1
ATOM 1182 C C . LEU A 1 161 ? -1.405 -16.608 -16.525 1.00 53.25 161 LEU A C 1
ATOM 1184 O O . LEU A 1 161 ? -2.249 -16.704 -17.417 1.00 53.25 161 LEU A O 1
ATOM 1188 N N . SER A 1 162 ? -0.926 -17.668 -15.887 1.00 60.28 162 SER A N 1
ATOM 1189 C CA . SER A 1 162 ? -1.287 -19.012 -16.291 1.00 60.28 162 SER A CA 1
ATOM 1190 C C . SER A 1 162 ? -2.687 -19.304 -15.773 1.00 60.28 162 SER A C 1
ATOM 1192 O O . SER A 1 162 ? -3.109 -18.766 -14.745 1.00 60.28 162 SER A O 1
ATOM 1194 N N . ARG A 1 163 ? -3.410 -20.211 -16.437 1.00 69.31 163 ARG A N 1
ATOM 1195 C CA . ARG A 1 163 ? -4.682 -20.726 -15.901 1.00 69.31 163 ARG A CA 1
ATOM 1196 C C . ARG A 1 163 ? -4.526 -21.227 -14.457 1.00 69.31 163 ARG A C 1
ATOM 1198 O O . ARG A 1 163 ? -5.469 -21.126 -13.688 1.00 69.31 163 ARG A O 1
ATOM 1205 N N . ARG A 1 164 ? -3.325 -21.686 -14.072 1.00 61.78 164 ARG A N 1
ATOM 1206 C CA . ARG A 1 164 ? -2.979 -22.084 -12.699 1.00 61.78 164 ARG A CA 1
ATOM 1207 C C . ARG A 1 164 ? -2.913 -20.900 -11.733 1.00 61.78 164 ARG A C 1
ATOM 1209 O O . ARG A 1 164 ? -3.461 -21.009 -10.649 1.00 61.78 164 ARG A O 1
ATOM 1216 N N . ALA A 1 165 ? -2.301 -19.779 -12.119 1.00 56.88 165 ALA A N 1
ATOM 1217 C CA . ALA A 1 165 ? -2.279 -18.563 -11.298 1.00 56.88 165 ALA A CA 1
ATOM 1218 C C . ALA A 1 165 ? -3.692 -17.985 -11.107 1.00 56.88 165 ALA A C 1
ATOM 1220 O O . ALA A 1 165 ? -4.062 -17.602 -10.001 1.00 56.88 165 ALA A O 1
ATOM 1221 N N . ALA A 1 166 ? -4.510 -17.998 -12.165 1.00 68.56 166 ALA A N 1
ATOM 1222 C CA . ALA A 1 166 ? -5.919 -17.621 -12.075 1.00 68.56 166 ALA A CA 1
ATOM 1223 C C . ALA A 1 166 ? -6.714 -18.584 -11.172 1.00 68.56 166 ALA A C 1
ATOM 1225 O O . ALA A 1 166 ? -7.466 -18.135 -10.314 1.00 68.56 166 ALA A O 1
ATOM 1226 N N . ALA A 1 167 ? -6.506 -19.898 -11.308 1.00 70.56 167 ALA A N 1
ATOM 1227 C CA . ALA A 1 167 ? -7.142 -20.900 -10.455 1.00 70.56 167 ALA A CA 1
ATOM 1228 C C . ALA A 1 167 ? -6.713 -20.775 -8.985 1.00 70.56 167 ALA A C 1
ATOM 1230 O O . ALA A 1 167 ? -7.553 -20.908 -8.106 1.00 70.56 167 ALA A O 1
ATOM 1231 N N . LEU A 1 168 ? -5.442 -20.467 -8.711 1.00 67.38 168 LEU A N 1
ATOM 1232 C CA . LEU A 1 168 ? -4.934 -20.187 -7.365 1.00 67.38 168 LEU A CA 1
ATOM 1233 C C . LEU A 1 168 ? -5.560 -18.925 -6.769 1.00 67.38 168 LEU A C 1
ATOM 1235 O O . LEU A 1 168 ? -5.923 -18.938 -5.599 1.00 67.38 168 LEU A O 1
ATOM 1239 N N . ALA A 1 169 ? -5.738 -17.864 -7.560 1.00 66.75 169 ALA A N 1
ATOM 1240 C CA . ALA A 1 169 ? -6.438 -16.661 -7.110 1.00 66.75 169 ALA A CA 1
ATOM 1241 C C . ALA A 1 169 ? -7.910 -16.957 -6.772 1.00 66.75 169 ALA A C 1
ATOM 1243 O O . ALA A 1 169 ? -8.396 -16.538 -5.725 1.00 66.75 169 ALA A O 1
ATOM 1244 N N . VAL A 1 170 ? -8.602 -17.732 -7.615 1.00 74.50 170 VAL A N 1
ATOM 1245 C CA . VAL A 1 170 ? -9.978 -18.181 -7.345 1.00 74.50 170 VAL A CA 1
ATOM 1246 C C . VAL A 1 170 ? -10.028 -19.073 -6.104 1.00 74.50 170 VAL A C 1
ATOM 1248 O O . VAL A 1 170 ? -10.870 -18.861 -5.239 1.00 74.50 170 VAL A O 1
ATOM 1251 N N . ALA A 1 171 ? -9.108 -20.028 -5.968 1.00 71.62 171 ALA A N 1
ATOM 1252 C CA . ALA A 1 171 ? -9.017 -20.893 -4.798 1.00 71.62 171 ALA A CA 1
ATOM 1253 C C . ALA A 1 171 ? -8.750 -20.087 -3.519 1.00 71.62 171 ALA A C 1
ATOM 1255 O O . ALA A 1 171 ? -9.385 -20.346 -2.504 1.00 71.62 171 ALA A O 1
ATOM 1256 N N . ALA A 1 172 ? -7.881 -19.074 -3.572 1.00 66.75 172 ALA A N 1
ATOM 1257 C CA . ALA A 1 172 ? -7.621 -18.182 -2.447 1.00 66.75 172 ALA A CA 1
ATOM 1258 C C . ALA A 1 172 ? -8.887 -17.425 -2.017 1.00 66.75 172 ALA A C 1
ATOM 1260 O O . ALA A 1 172 ? -9.163 -17.348 -0.824 1.00 66.75 172 ALA A O 1
ATOM 1261 N N . VAL A 1 173 ? -9.694 -16.937 -2.968 1.00 65.94 173 VAL A N 1
ATOM 1262 C CA . VAL A 1 173 ? -11.001 -16.322 -2.672 1.00 65.94 173 VAL A CA 1
ATOM 1263 C C . VAL A 1 173 ? -11.965 -17.325 -2.058 1.00 65.94 173 VAL A C 1
ATOM 1265 O O . VAL A 1 173 ? -12.586 -17.024 -1.044 1.00 65.94 173 VAL A O 1
ATOM 1268 N N . LEU A 1 174 ? -12.095 -18.512 -2.651 1.00 72.00 174 LEU A N 1
ATOM 1269 C CA . LEU A 1 174 ? -13.014 -19.537 -2.161 1.00 72.00 174 LEU A CA 1
ATOM 1270 C C . LEU A 1 174 ? -12.643 -19.985 -0.746 1.00 72.00 174 LEU A C 1
ATOM 1272 O O . LEU A 1 174 ? -13.519 -20.072 0.104 1.00 72.00 174 LEU A O 1
ATOM 1276 N N . VAL A 1 175 ? -11.354 -20.200 -0.467 1.00 68.62 175 VAL A N 1
ATOM 1277 C CA . VAL A 1 175 ? -10.853 -20.523 0.876 1.00 68.62 175 VAL A CA 1
ATOM 1278 C C . VAL A 1 175 ? -11.080 -19.359 1.837 1.00 68.62 175 VAL A C 1
ATOM 1280 O O . VAL A 1 175 ? -11.523 -19.588 2.959 1.00 68.62 175 VAL A O 1
ATOM 1283 N N . PHE A 1 176 ? -10.826 -18.119 1.407 1.00 60.44 176 PHE A N 1
ATOM 1284 C CA . PHE A 1 176 ? -11.076 -16.927 2.215 1.00 60.44 176 PHE A CA 1
ATOM 1285 C C . PHE A 1 176 ? -12.551 -16.821 2.621 1.00 60.44 176 PHE A C 1
ATOM 1287 O O . PHE A 1 176 ? -12.833 -16.672 3.804 1.00 60.44 176 PHE A O 1
ATOM 1294 N N . VAL A 1 177 ? -13.480 -16.976 1.672 1.00 60.84 177 VAL A N 1
ATOM 1295 C CA . VAL A 1 177 ? -14.935 -16.954 1.914 1.00 60.84 177 VAL A CA 1
ATOM 1296 C C . VAL A 1 177 ? -15.399 -18.156 2.747 1.00 60.84 177 VAL A C 1
ATOM 1298 O O . VAL A 1 177 ? -16.286 -18.011 3.582 1.00 60.84 177 VAL A O 1
ATOM 1301 N N . ALA A 1 178 ? -14.810 -19.338 2.543 1.00 61.59 178 ALA A N 1
ATOM 1302 C CA . ALA A 1 178 ? -15.187 -20.566 3.244 1.00 61.59 178 ALA A CA 1
ATOM 1303 C C . ALA A 1 178 ? -14.625 -20.669 4.674 1.00 61.59 178 ALA A C 1
ATOM 1305 O O . ALA A 1 178 ? -15.107 -21.485 5.461 1.00 61.59 178 ALA A O 1
ATOM 1306 N N . LEU A 1 179 ? -13.608 -19.875 5.031 1.00 55.88 179 LEU A N 1
ATOM 1307 C CA . LEU A 1 179 ? -13.078 -19.838 6.392 1.00 55.88 179 LEU A CA 1
ATOM 1308 C C . LEU A 1 179 ? -14.182 -19.380 7.370 1.00 55.88 179 LEU A C 1
ATOM 1310 O O . LEU A 1 179 ? -14.842 -18.369 7.126 1.00 55.88 179 LEU A O 1
ATOM 1314 N N . PRO A 1 180 ? -14.356 -20.054 8.525 1.00 49.47 180 PRO A N 1
ATOM 1315 C CA . PRO A 1 180 ? -15.467 -19.839 9.462 1.00 49.47 180 PRO A CA 1
ATOM 1316 C C . PRO A 1 180 ? -15.373 -18.521 10.262 1.00 49.47 180 PRO A C 1
ATOM 1318 O O . PRO A 1 180 ? -15.918 -18.407 11.359 1.00 49.47 180 PRO A O 1
ATOM 1321 N N . ARG A 1 181 ? -14.679 -17.507 9.727 1.00 50.81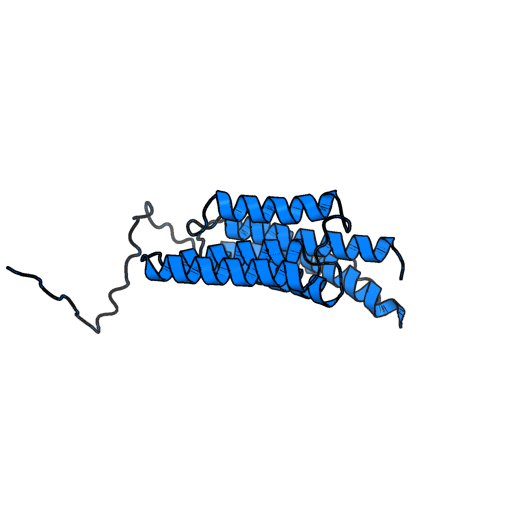 181 ARG A N 1
ATOM 1322 C CA . ARG A 1 181 ? -14.684 -16.131 10.246 1.00 50.81 181 ARG A CA 1
ATOM 1323 C C . ARG A 1 181 ? -16.011 -15.426 9.948 1.00 50.81 181 ARG A C 1
ATOM 1325 O O . ARG A 1 181 ? -16.468 -14.650 10.777 1.00 50.81 181 ARG A O 1
ATOM 1332 N N . PHE A 1 182 ? -16.695 -15.799 8.863 1.00 47.97 182 PHE A N 1
ATOM 1333 C CA . PHE A 1 182 ? -18.042 -15.327 8.513 1.00 47.97 182 PHE A CA 1
ATOM 1334 C C . PHE A 1 182 ? -19.157 -16.100 9.235 1.00 47.97 182 PHE A C 1
ATOM 1336 O O . PHE A 1 182 ? -20.164 -16.479 8.638 1.00 47.97 182 PHE A O 1
ATOM 1343 N N . GLY A 1 183 ? -18.993 -16.367 10.532 1.00 40.62 183 GLY A N 1
ATOM 1344 C CA . GLY A 1 183 ? -20.141 -16.762 11.342 1.00 40.62 183 GLY A CA 1
ATOM 1345 C C . GLY A 1 183 ? -21.135 -15.603 11.345 1.00 40.62 183 GLY A C 1
ATOM 1346 O O . GLY A 1 183 ? -20.726 -14.475 11.606 1.00 40.62 183 GLY A O 1
ATOM 1347 N N . ALA A 1 184 ? -22.410 -15.866 11.051 1.00 40.72 184 ALA A N 1
ATOM 1348 C CA . ALA A 1 184 ? -23.502 -14.903 11.167 1.00 40.72 184 ALA A CA 1
ATOM 1349 C C . ALA A 1 184 ? -23.611 -14.410 12.622 1.00 40.72 184 ALA A C 1
ATOM 1351 O O . ALA A 1 184 ? -24.374 -14.933 13.430 1.00 40.72 184 ALA A O 1
ATOM 1352 N N . ARG A 1 185 ? -22.765 -13.452 12.997 1.00 41.81 185 ARG A N 1
ATOM 1353 C CA . ARG A 1 185 ? -22.796 -12.777 14.288 1.00 41.81 185 ARG A CA 1
ATOM 1354 C C . ARG A 1 185 ? -23.679 -11.551 14.110 1.00 41.81 185 ARG A C 1
ATOM 1356 O O . ARG A 1 185 ? -23.554 -10.843 13.114 1.00 41.81 185 ARG A O 1
ATOM 1363 N N . GLY A 1 186 ? -24.617 -11.380 15.042 1.00 47.22 186 GLY A N 1
ATOM 1364 C CA . GLY A 1 186 ? -25.575 -10.277 15.071 1.00 47.22 186 GLY A CA 1
ATOM 1365 C C . GLY A 1 186 ? -24.911 -8.892 15.054 1.00 47.22 186 GLY A C 1
ATOM 1366 O O . GLY A 1 186 ? -23.684 -8.798 15.022 1.00 47.22 186 GLY A O 1
ATOM 1367 N N . PRO A 1 187 ? -25.712 -7.811 15.061 1.00 41.50 187 PRO A N 1
ATOM 1368 C CA . PRO A 1 187 ? -25.223 -6.445 14.885 1.00 41.50 187 PRO A CA 1
ATOM 1369 C C . PRO A 1 187 ? -23.999 -6.162 15.763 1.00 41.50 187 PRO A C 1
ATOM 1371 O O . PRO A 1 187 ? -24.004 -6.450 16.961 1.00 41.50 187 PRO A O 1
ATOM 1374 N N . LEU A 1 188 ? -22.952 -5.631 15.122 1.00 44.22 188 LEU A N 1
ATOM 1375 C CA . LEU A 1 188 ? -21.664 -5.283 15.718 1.00 44.22 188 LEU A CA 1
ATOM 1376 C C . LEU A 1 188 ? -21.887 -4.443 16.979 1.00 44.22 188 LEU A C 1
ATOM 1378 O O . LEU A 1 188 ? -22.259 -3.273 16.898 1.00 44.22 188 LEU A O 1
ATOM 1382 N N . GLN A 1 189 ? -21.659 -5.037 18.150 1.00 37.59 189 GLN A N 1
ATOM 1383 C CA . GLN A 1 189 ? -21.536 -4.260 19.374 1.00 37.59 189 GLN A CA 1
ATOM 1384 C C . GLN A 1 189 ? -20.188 -3.518 19.330 1.00 37.59 189 GLN A C 1
ATOM 1386 O O . GLN A 1 189 ? -19.179 -4.127 18.973 1.00 37.59 189 GLN A O 1
ATOM 1391 N N . PRO A 1 190 ? -20.129 -2.228 19.706 1.00 43.72 190 PRO A N 1
ATOM 1392 C CA . PRO A 1 190 ? -18.898 -1.422 19.712 1.00 43.72 190 PRO A CA 1
ATOM 1393 C C . PRO A 1 190 ? -17.861 -1.879 20.754 1.00 43.72 190 PRO A C 1
ATOM 1395 O O . PRO A 1 190 ? -16.830 -1.239 20.943 1.00 43.72 190 PRO A O 1
ATOM 1398 N N . VAL A 1 191 ? -18.122 -2.994 21.433 1.00 42.47 191 VAL A N 1
ATOM 1399 C CA . VAL A 1 191 ? -17.263 -3.599 22.437 1.00 42.47 191 VAL A CA 1
ATOM 1400 C C . VAL A 1 191 ? -16.858 -4.960 21.890 1.00 42.47 191 VAL A C 1
ATOM 1402 O O . VAL A 1 191 ? -17.713 -5.820 21.673 1.00 42.4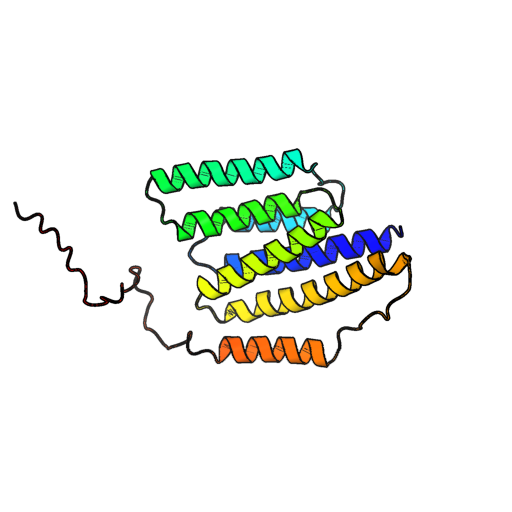7 191 VAL A O 1
ATOM 1405 N N . GLN A 1 192 ? -15.559 -5.169 21.649 1.00 40.69 192 GLN A N 1
ATOM 1406 C CA . GLN A 1 192 ? -15.061 -6.529 21.458 1.00 40.69 192 GLN A CA 1
ATOM 1407 C C . GLN A 1 192 ? -15.500 -7.343 22.680 1.00 40.69 192 GLN A C 1
ATOM 1409 O O . GLN A 1 192 ? -15.173 -6.938 23.798 1.00 40.69 192 GLN A O 1
ATOM 1414 N N . PRO A 1 193 ? -16.202 -8.477 22.524 1.00 40.53 193 PRO A N 1
ATOM 1415 C CA . PRO A 1 193 ? -16.362 -9.379 23.640 1.00 40.53 193 PRO A CA 1
ATOM 1416 C C . PRO A 1 193 ? -14.957 -9.886 23.945 1.00 40.53 193 PRO A C 1
ATOM 1418 O O . PRO A 1 193 ? -14.421 -10.733 23.225 1.00 40.53 193 PRO A O 1
ATOM 1421 N N . MET A 1 194 ? -14.332 -9.341 24.992 1.00 42.78 194 MET A N 1
ATOM 1422 C CA . MET A 1 194 ? -13.236 -10.033 25.642 1.00 42.78 194 MET A CA 1
ATOM 1423 C C . MET A 1 194 ? -13.786 -11.425 25.914 1.00 42.78 194 MET A C 1
ATOM 1425 O O . MET A 1 194 ? -14.749 -11.587 26.667 1.00 42.78 194 MET A O 1
ATOM 1429 N N . ARG A 1 195 ? -13.234 -12.446 25.251 1.00 39.75 195 ARG A N 1
ATOM 1430 C CA . ARG A 1 195 ? -13.400 -13.794 25.773 1.00 39.75 195 ARG A CA 1
ATOM 1431 C C . ARG A 1 195 ? -12.841 -13.703 27.181 1.00 39.75 195 ARG A C 1
ATOM 1433 O O . ARG A 1 195 ? -11.634 -13.550 27.340 1.00 39.75 195 ARG A O 1
ATOM 1440 N N . HIS A 1 196 ? -13.724 -13.747 28.175 1.00 39.41 196 HIS A N 1
ATOM 1441 C CA . HIS A 1 196 ? -13.361 -14.093 29.533 1.00 39.41 196 HIS A CA 1
ATOM 1442 C C . HIS A 1 196 ? -12.744 -15.489 29.445 1.00 39.41 196 HIS A C 1
ATOM 1444 O O . HIS A 1 196 ? -13.426 -16.504 29.553 1.00 39.41 196 HIS A O 1
ATOM 1450 N N . VAL A 1 197 ? -11.445 -15.546 29.160 1.00 41.09 197 VAL A N 1
ATOM 1451 C CA . VAL A 1 197 ? -10.632 -16.682 29.547 1.00 41.09 197 VAL A CA 1
ATOM 1452 C C . VAL A 1 197 ? -10.590 -16.551 31.059 1.00 41.09 197 VAL A C 1
ATOM 1454 O O . VAL A 1 197 ? -9.888 -15.702 31.603 1.00 41.09 197 VAL A O 1
ATOM 1457 N N . SER A 1 198 ? -11.483 -17.283 31.722 1.00 48.56 198 SER A N 1
ATOM 1458 C CA . SER A 1 198 ? -11.511 -17.403 33.172 1.00 48.56 198 SER A CA 1
ATOM 1459 C C . SER A 1 198 ? -10.100 -17.751 33.643 1.00 48.56 198 SER A C 1
ATOM 1461 O O . SER A 1 198 ? -9.599 -18.834 33.342 1.00 48.56 198 SER A O 1
ATOM 14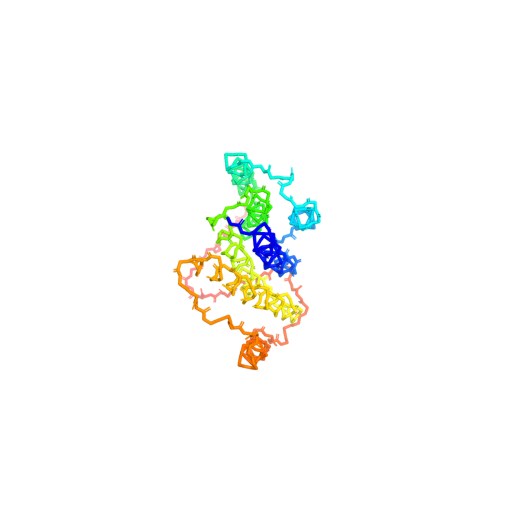63 N N . GLY A 1 199 ? -9.450 -16.812 34.322 1.00 46.00 199 GLY A N 1
ATOM 1464 C CA . GLY A 1 199 ? -8.088 -16.998 34.810 1.00 46.00 199 GLY A CA 1
ATOM 1465 C C . GLY A 1 199 ? -7.551 -15.818 35.608 1.00 46.00 199 GLY A C 1
ATOM 1466 O O . GLY A 1 199 ? -6.851 -16.046 36.583 1.00 46.00 199 GLY A O 1
ATOM 1467 N N . PHE A 1 200 ? -7.929 -14.581 35.271 1.00 39.28 200 PHE A N 1
ATOM 1468 C CA . PHE A 1 200 ? -7.575 -13.402 36.067 1.00 39.28 200 PHE A CA 1
ATOM 1469 C C . PHE A 1 200 ? -8.785 -12.479 36.224 1.00 39.28 200 PHE A C 1
ATOM 1471 O O . PHE A 1 200 ? -9.306 -11.913 35.264 1.00 39.28 200 PHE A O 1
ATOM 1478 N N . SER A 1 201 ? -9.276 -12.413 37.458 1.00 42.72 201 SER A N 1
ATOM 1479 C CA . SER A 1 201 ? -10.307 -11.493 37.920 1.00 42.72 201 SER A CA 1
ATOM 1480 C C . SER A 1 201 ? -9.614 -10.243 38.453 1.00 42.72 201 SER A C 1
ATOM 1482 O O . SER A 1 201 ? -9.297 -10.202 39.635 1.00 42.72 201 SER A O 1
ATOM 1484 N N . ASP A 1 202 ? -9.462 -9.218 37.621 1.00 39.22 202 ASP A N 1
ATOM 1485 C CA . ASP A 1 202 ? -9.158 -7.866 38.102 1.00 39.22 202 ASP A CA 1
ATOM 1486 C C . ASP A 1 202 ? -10.394 -6.979 37.925 1.00 39.22 202 ASP A C 1
ATOM 1488 O O . ASP A 1 202 ? -10.401 -5.962 37.234 1.00 39.22 202 ASP A O 1
ATOM 1492 N N . ARG A 1 203 ? -11.491 -7.385 38.579 1.00 39.12 203 ARG A N 1
ATOM 1493 C CA . ARG A 1 203 ? -12.456 -6.404 39.076 1.00 39.12 203 ARG A CA 1
ATOM 1494 C C . ARG A 1 203 ? -11.765 -5.664 40.217 1.00 39.12 203 ARG A C 1
ATOM 1496 O O . ARG A 1 203 ? -11.848 -6.088 41.364 1.00 39.12 203 ARG A O 1
ATOM 1503 N N . VAL A 1 204 ? -11.092 -4.561 39.906 1.00 43.09 204 VAL A N 1
ATOM 1504 C CA . VAL A 1 204 ? -10.875 -3.520 40.910 1.00 43.09 204 VAL A CA 1
ATOM 1505 C C . VAL A 1 204 ? -12.237 -2.862 41.111 1.00 43.09 204 VAL A C 1
ATOM 1507 O O . VAL A 1 204 ? -12.677 -2.057 40.293 1.00 43.09 204 VAL A O 1
ATOM 1510 N N . GLY A 1 205 ? -12.952 -3.299 42.147 1.00 39.53 205 GLY A N 1
ATOM 1511 C CA . GLY A 1 205 ? -14.108 -2.574 42.652 1.00 39.53 205 GLY A CA 1
ATOM 1512 C C . GLY A 1 205 ? -13.623 -1.237 43.196 1.00 39.53 205 GLY A C 1
ATOM 1513 O O . GLY A 1 205 ? -12.861 -1.205 44.157 1.00 39.53 205 GLY A O 1
ATOM 1514 N N . LEU A 1 206 ? -14.027 -0.145 42.556 1.00 46.03 206 LEU A N 1
ATOM 1515 C CA . LEU A 1 206 ? -14.045 1.162 43.199 1.00 46.03 206 LEU A CA 1
ATOM 1516 C C . LEU A 1 206 ? -15.450 1.341 43.768 1.00 46.03 206 LEU A C 1
ATOM 1518 O O . LEU A 1 206 ? -16.300 1.978 43.152 1.00 46.03 206 LEU A O 1
ATOM 1522 N N . ASP A 1 207 ? -15.683 0.701 44.911 1.00 41.22 207 ASP A N 1
ATOM 1523 C CA . ASP A 1 207 ? -16.810 1.022 45.777 1.00 41.22 207 ASP A CA 1
ATOM 1524 C C . ASP A 1 207 ? -16.328 2.055 46.809 1.00 41.22 207 ASP A C 1
ATOM 1526 O O . ASP A 1 207 ? -15.436 1.754 47.602 1.00 41.22 207 ASP A O 1
ATOM 1530 N N . ALA A 1 208 ? -16.977 3.227 46.762 1.00 40.81 208 ALA A N 1
ATOM 1531 C CA . ALA A 1 208 ? -16.969 4.364 47.699 1.00 40.81 208 ALA A CA 1
ATOM 1532 C C . ALA A 1 208 ? -15.673 5.186 47.858 1.00 40.81 208 ALA A C 1
ATOM 1534 O O . ALA A 1 208 ? -14.705 4.724 48.500 1.00 40.81 208 ALA A O 1
#

Sequence (208 aa):
MNARALQAAERSTLAALFAGVAALALSPFVSPASWFVAALAVGARALVGPRLGVGEYAASMLGWLAFAVGLVRLATGTGWVVVFAEFLLWLAAAVALEEACLRNWLHRLIAGGFLVFASTVLTDSVLLAVPLVLWIAAMTRAMIVLDQIASLGEALPTPRLSRRAAALAVAAVLVFVALPRFGARGPLQPVQPMRHVSGFSDRVGLDA